Protein AF-A0A2S8W7Q3-F1 (afdb_monomer)

pLDDT: mean 87.77, std 19.67, range [32.25, 98.88]

Structure (mmCIF, N/CA/C/O backbone):
data_AF-A0A2S8W7Q3-F1
#
_entry.id   AF-A0A2S8W7Q3-F1
#
loop_
_atom_site.group_PDB
_atom_site.id
_atom_site.type_symbol
_atom_site.label_atom_id
_atom_site.label_alt_id
_atom_site.label_comp_id
_atom_site.label_asym_id
_atom_site.label_entity_id
_atom_site.label_seq_id
_atom_site.pdbx_PDB_ins_code
_atom_site.Cartn_x
_atom_site.Cartn_y
_atom_site.Cartn_z
_atom_site.occupancy
_atom_site.B_iso_or_equiv
_atom_site.auth_seq_id
_atom_site.auth_comp_id
_atom_site.auth_asym_id
_atom_site.auth_atom_id
_atom_site.pdbx_PDB_model_num
ATOM 1 N N . MET A 1 1 ? 83.083 20.147 14.610 1.00 41.84 1 MET A N 1
ATOM 2 C CA . MET A 1 1 ? 82.111 19.062 14.347 1.00 41.84 1 MET A CA 1
ATOM 3 C C . MET A 1 1 ? 81.213 18.987 15.575 1.00 41.84 1 MET A C 1
ATOM 5 O O . MET A 1 1 ? 81.723 18.635 16.617 1.00 41.84 1 MET A O 1
ATOM 9 N N . GLY A 1 2 ? 79.961 19.418 15.658 1.00 37.81 2 GLY A N 1
ATOM 10 C CA . GLY A 1 2 ? 78.916 19.792 14.713 1.00 37.81 2 GLY A CA 1
ATOM 11 C C . GLY A 1 2 ? 77.605 19.464 15.444 1.00 37.81 2 GLY A C 1
ATOM 12 O O . GLY A 1 2 ? 77.084 18.372 15.274 1.00 37.81 2 GLY A O 1
ATOM 13 N N . ASN A 1 3 ? 77.161 20.344 16.354 1.00 33.72 3 ASN A N 1
ATOM 14 C CA . ASN A 1 3 ? 75.966 20.148 17.188 1.00 33.72 3 ASN A CA 1
ATOM 15 C C . ASN A 1 3 ? 74.697 20.199 16.323 1.00 33.72 3 ASN A C 1
ATOM 17 O O . ASN A 1 3 ? 74.364 21.251 15.777 1.00 33.72 3 ASN A O 1
ATOM 21 N N . ILE A 1 4 ? 73.981 19.077 16.218 1.00 40.44 4 ILE A N 1
ATOM 22 C CA . ILE A 1 4 ? 72.693 18.994 15.520 1.00 40.44 4 ILE A CA 1
ATOM 23 C C . ILE A 1 4 ? 71.581 19.412 16.485 1.00 40.44 4 ILE A C 1
ATOM 25 O O . ILE A 1 4 ? 71.295 18.759 17.485 1.00 40.44 4 ILE A O 1
ATOM 29 N N . MET A 1 5 ? 70.982 20.552 16.162 1.00 39.09 5 MET A N 1
ATOM 30 C CA . MET A 1 5 ? 69.893 21.208 16.872 1.00 39.09 5 MET A CA 1
ATOM 31 C C . MET A 1 5 ? 68.555 20.590 16.425 1.00 39.09 5 MET A C 1
ATOM 33 O O . MET A 1 5 ? 68.194 20.668 15.251 1.00 39.09 5 MET A O 1
ATOM 37 N N . ILE A 1 6 ? 67.815 19.973 17.349 1.00 38.69 6 ILE A N 1
ATOM 38 C CA . ILE A 1 6 ? 66.478 19.408 17.104 1.00 38.69 6 ILE A CA 1
ATOM 39 C C . ILE A 1 6 ? 65.471 20.563 16.979 1.00 38.69 6 ILE A C 1
ATOM 41 O O . ILE A 1 6 ? 65.129 21.211 17.967 1.00 38.69 6 ILE A O 1
ATOM 45 N N . ARG A 1 7 ? 64.982 20.829 15.761 1.00 35.97 7 ARG A N 1
ATOM 46 C CA . ARG A 1 7 ? 63.857 21.746 15.510 1.00 35.97 7 ARG A CA 1
ATOM 47 C C . ARG A 1 7 ? 62.532 21.002 15.700 1.00 35.97 7 ARG A C 1
ATOM 49 O O . ARG A 1 7 ? 62.189 20.129 14.910 1.00 35.97 7 ARG A O 1
ATOM 56 N N . ARG A 1 8 ? 61.776 21.374 16.736 1.00 35.50 8 ARG A N 1
ATOM 57 C CA . ARG A 1 8 ? 60.361 21.010 16.906 1.00 35.50 8 ARG A CA 1
ATOM 58 C C . ARG A 1 8 ? 59.518 21.822 15.918 1.00 35.50 8 ARG A C 1
ATOM 60 O O . ARG A 1 8 ? 59.464 23.043 16.027 1.00 35.50 8 ARG A O 1
ATOM 67 N N . ILE A 1 9 ? 58.880 21.151 14.964 1.00 37.50 9 ILE A N 1
ATOM 68 C CA . ILE A 1 9 ? 57.874 21.744 14.075 1.00 37.50 9 ILE A CA 1
ATOM 69 C C . ILE A 1 9 ? 56.522 21.621 14.782 1.00 37.50 9 ILE A C 1
ATOM 71 O O . ILE A 1 9 ? 56.044 20.515 15.021 1.00 37.50 9 ILE A O 1
ATOM 75 N N . ALA A 1 10 ? 55.933 22.756 15.157 1.00 34.03 10 ALA A N 1
ATOM 76 C CA . ALA A 1 10 ? 54.555 22.830 15.622 1.00 34.03 10 ALA A CA 1
ATOM 77 C C . ALA A 1 10 ? 53.625 22.822 14.399 1.00 34.03 10 ALA A C 1
ATOM 79 O O . ALA A 1 10 ? 53.692 23.723 13.566 1.00 34.03 10 ALA A O 1
ATOM 80 N N . LEU A 1 11 ? 52.781 21.794 14.280 1.00 32.25 11 LEU A N 1
ATOM 81 C CA . LEU A 1 11 ? 51.697 21.744 13.301 1.00 32.25 11 LEU A CA 1
ATOM 82 C C . LEU A 1 11 ? 50.487 22.482 13.894 1.00 32.25 11 LEU A C 1
ATOM 84 O O . LEU A 1 11 ? 49.766 21.949 14.734 1.00 32.25 11 LEU A O 1
ATOM 88 N N . THR A 1 12 ? 50.282 23.729 13.487 1.00 32.44 12 THR A N 1
ATOM 89 C CA . THR A 1 12 ? 49.023 24.454 13.694 1.00 32.44 12 THR A CA 1
ATOM 90 C C . THR A 1 12 ? 48.044 24.068 12.590 1.00 32.44 12 THR A C 1
ATOM 92 O O . THR A 1 12 ? 48.170 24.532 11.458 1.00 32.44 12 THR A O 1
ATOM 95 N N . SER A 1 13 ? 47.071 23.220 12.913 1.00 33.69 13 SER A N 1
ATOM 96 C CA . SER A 1 13 ? 45.936 22.917 12.038 1.00 33.69 13 SER A CA 1
ATOM 97 C C . SER A 1 13 ? 44.910 24.049 12.132 1.00 33.69 13 SER A C 1
ATOM 99 O O . SER A 1 13 ? 44.216 24.184 13.137 1.00 33.69 13 SER A O 1
ATOM 101 N N . VAL A 1 14 ? 44.829 24.881 11.094 1.00 35.09 14 VAL A N 1
ATOM 102 C CA . VAL A 1 14 ? 43.755 25.868 10.920 1.00 35.09 14 VAL A CA 1
ATOM 103 C C . VAL A 1 14 ? 42.529 25.134 10.378 1.00 35.09 14 VAL A C 1
ATOM 105 O O . VAL A 1 14 ? 42.540 24.647 9.250 1.00 35.09 14 VAL A O 1
ATOM 108 N N . LEU A 1 15 ? 41.477 25.031 11.192 1.00 32.91 15 LEU A N 1
ATOM 109 C CA . LEU A 1 15 ? 40.176 24.512 10.778 1.00 32.91 15 LEU A CA 1
ATOM 110 C C . LEU A 1 15 ? 39.439 25.620 10.007 1.00 32.91 15 LEU A C 1
ATOM 112 O O . LEU A 1 15 ? 38.901 26.551 10.603 1.00 32.91 15 LEU A O 1
ATOM 116 N N . ALA A 1 16 ? 39.459 25.551 8.678 1.00 33.53 16 ALA A N 1
ATOM 117 C CA . ALA A 1 16 ? 38.662 26.432 7.833 1.00 33.53 16 ALA A CA 1
ATOM 118 C C . ALA A 1 16 ? 37.183 26.014 7.913 1.00 33.53 16 ALA A C 1
ATOM 120 O O . ALA A 1 16 ? 36.816 24.930 7.456 1.00 33.53 16 ALA A O 1
ATOM 121 N N . LEU A 1 17 ? 36.332 26.871 8.489 1.00 35.44 17 LEU A N 1
ATOM 122 C CA . LEU A 1 17 ? 34.881 26.755 8.351 1.00 35.44 17 LEU A CA 1
ATOM 123 C C . LEU A 1 17 ? 34.512 27.037 6.891 1.00 35.44 17 LEU A C 1
ATOM 125 O O . LEU A 1 17 ? 34.549 28.183 6.444 1.00 35.44 17 LEU A O 1
ATOM 129 N N . SER A 1 18 ? 34.149 25.993 6.150 1.00 34.59 18 SER A N 1
ATOM 130 C CA . SER A 1 18 ? 33.444 26.155 4.883 1.00 34.59 18 SER A CA 1
ATOM 131 C C . SER A 1 18 ? 31.964 26.394 5.182 1.00 34.59 18 SER A C 1
ATOM 133 O O . SER A 1 18 ? 31.284 25.570 5.790 1.00 34.59 18 SER A O 1
ATOM 135 N N . LEU A 1 19 ? 31.476 27.568 4.785 1.00 38.16 19 LEU A N 1
ATOM 136 C CA . LEU A 1 19 ? 30.053 27.877 4.707 1.00 38.16 19 LEU A CA 1
ATOM 137 C C . LEU A 1 19 ? 29.447 26.968 3.634 1.00 38.16 19 LEU A C 1
ATOM 139 O O . LEU A 1 19 ? 29.632 27.198 2.441 1.00 38.16 19 LEU A O 1
ATOM 143 N N . GLY A 1 20 ? 28.777 25.902 4.069 1.00 32.44 20 GLY A N 1
ATOM 144 C CA . GLY A 1 20 ? 28.027 25.020 3.187 1.00 32.44 20 GLY A CA 1
ATOM 145 C C . GLY A 1 20 ? 26.891 25.792 2.524 1.00 32.44 20 GLY A C 1
ATOM 146 O O . GLY A 1 20 ? 25.988 26.294 3.189 1.00 32.44 20 GLY A O 1
ATOM 147 N N . SER A 1 21 ? 26.956 25.894 1.203 1.00 36.84 21 SER A N 1
ATOM 148 C CA . SER A 1 21 ? 25.857 26.315 0.344 1.00 36.84 21 SER A CA 1
ATOM 149 C C . SER A 1 21 ? 24.641 25.421 0.593 1.00 36.84 21 SER A C 1
ATOM 151 O O . SER A 1 21 ? 24.719 24.207 0.400 1.00 36.84 21 SER A O 1
ATOM 153 N N . VAL A 1 22 ? 23.523 26.015 1.008 1.00 37.81 22 VAL A N 1
ATOM 154 C CA . VAL A 1 22 ? 22.226 25.337 1.097 1.00 37.81 22 VAL A CA 1
ATOM 155 C C . VAL A 1 22 ? 21.807 24.962 -0.324 1.00 37.81 22 VAL A C 1
ATOM 157 O O . VAL A 1 22 ? 21.400 25.819 -1.106 1.00 37.81 22 VAL A O 1
ATOM 160 N N . ALA A 1 23 ? 21.971 23.693 -0.691 1.00 38.88 23 ALA A N 1
ATOM 161 C CA . ALA A 1 23 ? 21.405 23.171 -1.925 1.00 38.88 23 ALA A CA 1
ATOM 162 C C . ALA A 1 23 ? 19.878 23.188 -1.777 1.00 38.88 23 ALA A C 1
ATOM 164 O O . ALA A 1 23 ? 19.330 22.537 -0.890 1.00 38.88 23 ALA A O 1
ATOM 165 N N . ALA A 1 24 ? 19.197 23.973 -2.610 1.00 36.81 24 ALA A N 1
ATOM 166 C CA . ALA A 1 24 ? 17.746 23.942 -2.697 1.00 36.81 24 ALA A CA 1
ATOM 167 C C . ALA A 1 24 ? 17.310 22.535 -3.133 1.00 36.81 24 ALA A C 1
ATOM 169 O O . ALA A 1 24 ? 17.720 22.059 -4.194 1.00 36.81 24 ALA A O 1
ATOM 170 N N . SER A 1 25 ? 16.504 21.865 -2.310 1.00 36.62 25 SER A N 1
ATOM 171 C CA . SER A 1 25 ? 15.898 20.584 -2.670 1.00 36.62 25 SER A CA 1
ATOM 172 C C . SER A 1 25 ? 15.022 20.774 -3.915 1.00 36.62 25 SER A C 1
ATOM 174 O O . SER A 1 25 ? 14.181 21.678 -3.919 1.00 36.62 25 SER A O 1
ATOM 176 N N . PRO A 1 26 ? 15.186 19.966 -4.976 1.00 35.81 26 PRO A N 1
ATOM 177 C CA . PRO A 1 26 ? 14.325 20.070 -6.142 1.00 35.81 26 PRO A CA 1
ATOM 178 C C . PRO A 1 26 ? 12.898 19.674 -5.748 1.00 35.81 26 PRO A C 1
ATOM 180 O O . PRO A 1 26 ? 12.659 18.591 -5.214 1.00 35.81 26 PRO A O 1
ATOM 183 N N . VAL A 1 27 ? 11.943 20.567 -6.008 1.00 39.91 27 VAL A N 1
ATOM 184 C CA . VAL A 1 27 ? 10.513 20.258 -5.942 1.00 39.91 27 VAL A CA 1
ATOM 185 C C . VAL A 1 27 ? 10.215 19.294 -7.088 1.00 39.91 27 VAL A C 1
ATOM 187 O O . VAL A 1 27 ? 10.227 19.684 -8.254 1.00 39.91 27 VAL A O 1
ATOM 190 N N . LEU A 1 28 ? 9.993 18.022 -6.759 1.00 47.75 28 LEU A N 1
ATOM 191 C CA . LEU A 1 28 ? 9.573 17.009 -7.723 1.00 47.75 28 LEU A CA 1
ATOM 192 C C . LEU A 1 28 ? 8.110 17.268 -8.091 1.00 47.75 28 LEU A C 1
ATOM 194 O O . LEU A 1 28 ? 7.191 16.979 -7.326 1.00 47.75 28 LEU A O 1
ATOM 198 N N . ALA A 1 29 ? 7.896 17.859 -9.262 1.00 35.00 29 ALA A N 1
ATOM 199 C CA . ALA A 1 29 ? 6.573 18.001 -9.845 1.00 35.00 29 ALA A CA 1
ATOM 200 C C . ALA A 1 29 ? 6.141 16.648 -10.430 1.00 35.00 29 ALA A C 1
ATOM 202 O O . ALA A 1 29 ? 6.537 16.286 -11.535 1.00 35.00 29 ALA A O 1
ATOM 203 N N . GLN A 1 30 ? 5.325 15.893 -9.692 1.00 53.50 30 GLN A N 1
ATOM 204 C CA . GLN A 1 30 ? 4.619 14.746 -10.261 1.00 53.50 30 GLN A CA 1
ATOM 205 C C . GLN A 1 30 ? 3.560 15.272 -11.243 1.00 53.50 30 GLN A C 1
ATOM 207 O O . GLN A 1 30 ? 2.756 16.137 -10.876 1.00 53.50 30 GLN A O 1
ATOM 212 N N . ALA A 1 31 ? 3.567 14.772 -12.481 1.00 40.44 31 ALA A N 1
ATOM 213 C CA . ALA A 1 31 ? 2.650 15.199 -13.534 1.00 40.44 31 ALA A CA 1
ATOM 214 C C . ALA A 1 31 ? 1.181 15.135 -13.072 1.00 40.44 31 ALA A C 1
ATOM 216 O O . ALA A 1 31 ? 0.734 14.154 -12.475 1.00 40.44 31 ALA A O 1
ATOM 217 N N . ALA A 1 32 ? 0.434 16.210 -13.330 1.00 38.91 32 ALA A N 1
ATOM 218 C CA . ALA A 1 32 ? -0.981 16.299 -13.004 1.00 38.91 32 ALA A CA 1
ATOM 219 C C . ALA A 1 32 ? -1.785 15.382 -13.937 1.00 38.91 32 ALA A C 1
ATOM 221 O O . ALA A 1 32 ? -1.891 15.643 -15.133 1.00 38.91 32 ALA A O 1
ATOM 222 N N . VAL A 1 33 ? -2.361 14.317 -13.383 1.00 47.59 33 VAL A N 1
ATOM 223 C CA . VAL A 1 33 ? -3.362 13.499 -14.075 1.00 47.59 33 VAL A CA 1
ATOM 224 C C . VAL A 1 33 ? -4.710 14.213 -13.966 1.00 47.59 33 VAL A C 1
ATOM 226 O O . VAL A 1 33 ? -5.095 14.669 -12.888 1.00 47.59 33 VAL A O 1
ATOM 229 N N . THR A 1 34 ? -5.428 14.337 -15.081 1.00 37.91 34 THR A N 1
ATOM 230 C CA . THR A 1 34 ? -6.786 14.887 -15.137 1.00 37.91 34 THR A CA 1
ATOM 231 C C . THR A 1 34 ? -7.737 14.020 -14.310 1.00 37.91 34 THR A C 1
ATOM 233 O O . THR A 1 34 ? -8.118 12.924 -14.714 1.00 37.91 34 THR A O 1
ATOM 236 N N . ALA A 1 35 ? -8.107 14.516 -13.128 1.00 46.59 35 ALA A N 1
ATOM 237 C CA . ALA A 1 35 ? -8.979 13.819 -12.195 1.00 46.59 35 ALA A CA 1
ATOM 238 C C . ALA A 1 35 ? -10.413 13.738 -12.740 1.00 46.59 35 ALA A C 1
ATOM 240 O O . ALA A 1 35 ? -11.089 14.753 -12.919 1.00 46.59 35 ALA A O 1
ATOM 241 N N . THR A 1 36 ? -10.908 12.522 -12.957 1.00 50.94 36 THR A N 1
ATOM 242 C CA . THR A 1 36 ? -12.351 12.268 -12.886 1.00 50.94 36 THR A CA 1
ATOM 243 C C . THR A 1 36 ? -12.727 12.402 -11.411 1.00 50.94 36 THR A C 1
ATOM 245 O O . THR A 1 36 ? -12.051 11.822 -10.563 1.00 50.94 36 THR A O 1
ATOM 248 N N . ALA A 1 37 ? -13.728 13.226 -11.084 1.00 50.44 37 ALA A N 1
ATOM 249 C CA . ALA A 1 37 ? -14.017 13.594 -9.697 1.00 50.44 37 ALA A CA 1
ATOM 250 C C . ALA A 1 37 ? -14.194 12.345 -8.816 1.00 50.44 37 ALA A C 1
ATOM 252 O O . ALA A 1 37 ? -15.088 11.529 -9.046 1.00 50.44 37 ALA A O 1
ATOM 253 N N . ALA A 1 38 ? -13.307 12.193 -7.831 1.00 58.81 38 ALA A N 1
ATOM 254 C CA . ALA A 1 38 ? -13.382 11.132 -6.841 1.00 58.81 38 ALA A CA 1
ATOM 255 C C . ALA A 1 38 ? -14.693 11.245 -6.053 1.00 58.81 38 ALA A C 1
ATOM 257 O O . ALA A 1 38 ? -15.163 12.357 -5.795 1.00 58.81 38 ALA A O 1
ATOM 258 N N . THR A 1 39 ? -15.252 10.117 -5.605 1.00 67.00 39 THR A N 1
ATOM 259 C CA . THR A 1 39 ? -16.234 10.158 -4.516 1.00 67.00 39 THR A CA 1
ATOM 260 C C . THR A 1 39 ? -15.577 10.885 -3.339 1.00 67.00 39 THR A C 1
ATOM 262 O O . THR A 1 39 ? -14.486 10.475 -2.924 1.00 67.00 39 THR A O 1
ATOM 265 N N . PRO A 1 40 ? -16.168 11.981 -2.835 1.00 83.69 40 PRO A N 1
ATOM 266 C CA . PRO A 1 40 ? -15.550 12.743 -1.763 1.00 83.69 40 PRO A CA 1
ATOM 267 C C . PRO A 1 40 ? -15.420 11.869 -0.513 1.00 83.69 40 PRO A C 1
ATOM 269 O O . PRO A 1 40 ? -16.353 11.148 -0.155 1.00 83.69 40 PRO A O 1
ATOM 272 N N . ALA A 1 41 ? -14.253 11.926 0.127 1.00 94.50 41 ALA A N 1
ATOM 273 C CA . ALA A 1 41 ? -14.033 11.269 1.407 1.00 94.50 41 ALA A CA 1
ATOM 274 C C . ALA A 1 41 ? -14.877 11.943 2.494 1.00 94.50 41 ALA A C 1
ATOM 276 O O . ALA A 1 41 ? -15.079 13.161 2.473 1.00 94.50 41 ALA A O 1
ATOM 277 N N . THR A 1 42 ? -15.314 11.172 3.486 1.00 97.38 42 THR A N 1
ATOM 278 C CA . THR A 1 42 ? -15.637 11.752 4.791 1.00 97.38 42 THR A CA 1
ATOM 279 C C . THR A 1 42 ? -14.353 11.890 5.602 1.00 97.38 42 THR A C 1
ATOM 281 O O . THR A 1 42 ? -13.381 11.175 5.364 1.00 97.38 42 THR A O 1
ATOM 284 N N . HIS A 1 43 ? -14.330 12.833 6.540 1.00 97.81 43 HIS A N 1
ATOM 285 C CA . HIS A 1 43 ? -13.149 13.112 7.352 1.00 97.81 43 HIS A CA 1
ATOM 286 C C . HIS A 1 43 ? -13.427 12.836 8.826 1.00 97.81 43 HIS A C 1
ATOM 288 O O . HIS A 1 43 ? -14.466 13.232 9.361 1.00 97.81 43 HIS A O 1
ATOM 294 N N . VAL A 1 44 ? -12.480 12.168 9.480 1.00 98.19 44 VAL A N 1
ATOM 295 C CA . VAL A 1 44 ? -12.486 11.896 10.917 1.00 98.19 44 VAL A CA 1
ATOM 296 C C . VAL A 1 44 ? -11.222 12.497 11.517 1.00 98.19 44 VAL A C 1
ATOM 298 O O . VAL A 1 44 ? -10.113 12.157 11.120 1.00 98.19 44 VAL A O 1
ATOM 301 N N . ALA A 1 45 ? -11.378 13.377 12.503 1.00 97.81 45 ALA A N 1
ATOM 302 C CA . ALA A 1 45 ? -10.244 13.904 13.249 1.00 97.81 45 ALA A CA 1
ATOM 303 C C . ALA A 1 45 ? -9.853 12.921 14.360 1.00 97.81 45 ALA A C 1
ATOM 305 O O . ALA A 1 45 ? -10.607 12.716 15.314 1.00 97.81 45 ALA A O 1
ATOM 306 N N . LEU A 1 46 ? -8.666 12.332 14.248 1.00 98.31 46 LEU A N 1
ATOM 307 C CA . LEU A 1 46 ? -8.046 11.530 15.299 1.00 98.31 46 LEU A CA 1
ATOM 308 C C . LEU A 1 46 ? -7.005 12.361 16.052 1.00 98.31 46 LEU A C 1
ATOM 310 O O . LEU A 1 46 ? -6.568 13.411 15.585 1.00 98.31 46 LEU A O 1
ATOM 314 N N . GLN A 1 47 ? -6.609 11.895 17.232 1.00 97.75 47 GLN A N 1
ATOM 315 C CA . GLN A 1 47 ? -5.586 12.545 18.048 1.00 97.75 47 GLN A CA 1
ATOM 316 C C . GLN A 1 47 ? -4.400 11.607 18.233 1.00 97.75 47 GLN A C 1
ATOM 318 O O . GLN A 1 47 ? -4.553 10.479 18.703 1.00 97.75 47 GLN A O 1
ATOM 323 N N . ALA A 1 48 ? -3.217 12.086 17.867 1.00 96.62 48 ALA A N 1
ATOM 324 C CA . ALA A 1 48 ? -1.961 11.435 18.184 1.00 96.62 48 ALA A CA 1
ATOM 325 C C . ALA A 1 48 ? -1.610 11.624 19.676 1.00 96.62 48 ALA A C 1
ATOM 327 O O . ALA A 1 48 ? -2.067 12.585 20.303 1.00 96.62 48 ALA A O 1
ATOM 328 N N . PRO A 1 49 ? -0.772 10.750 20.266 1.00 95.88 49 PRO A N 1
ATOM 329 C CA . PRO A 1 49 ? -0.372 10.856 21.674 1.00 95.88 49 PRO A CA 1
ATOM 330 C C . PRO A 1 49 ? 0.337 12.167 22.050 1.00 95.88 49 PRO A C 1
ATOM 332 O O . PRO A 1 49 ? 0.334 12.555 23.213 1.00 95.88 49 PRO A O 1
ATOM 335 N N . ASP A 1 50 ? 0.942 12.847 21.077 1.00 91.44 50 ASP A N 1
ATOM 336 C CA . ASP A 1 50 ? 1.589 14.156 21.226 1.00 91.44 50 ASP A CA 1
ATOM 337 C C . ASP A 1 50 ? 0.602 15.341 21.100 1.00 91.44 50 ASP A C 1
ATOM 339 O O . ASP A 1 50 ? 1.020 16.498 21.116 1.00 91.44 50 ASP A O 1
ATOM 343 N N . GLY A 1 51 ? -0.705 15.073 20.975 1.00 93.12 51 GLY A N 1
ATOM 344 C CA . GLY A 1 51 ? -1.760 16.080 20.832 1.00 93.12 51 GLY A CA 1
ATOM 345 C C . GLY A 1 51 ? -1.941 16.613 19.407 1.00 93.12 51 GLY A C 1
ATOM 346 O O . GLY A 1 51 ? -2.724 17.540 19.190 1.00 93.12 51 GLY A O 1
ATOM 347 N N . ARG A 1 52 ? -1.223 16.065 18.419 1.00 94.19 52 ARG A N 1
ATOM 348 C CA . ARG A 1 52 ? -1.435 16.395 17.007 1.00 94.19 52 ARG A CA 1
ATOM 349 C C . ARG A 1 52 ? -2.748 15.800 16.501 1.00 94.19 52 ARG A C 1
ATOM 351 O O . ARG A 1 52 ? -2.960 14.594 16.577 1.00 94.19 52 ARG A O 1
ATOM 358 N N . ALA A 1 53 ? -3.560 16.636 15.858 1.00 96.19 53 ALA A N 1
ATOM 359 C CA . ALA A 1 53 ? -4.679 16.160 15.055 1.00 96.19 53 ALA A CA 1
ATOM 360 C C . ALA A 1 53 ? -4.173 15.395 13.819 1.00 96.19 53 ALA A C 1
ATOM 362 O O . ALA A 1 53 ? -3.301 15.888 13.100 1.00 96.19 53 ALA A O 1
ATOM 363 N N . ILE A 1 54 ? -4.741 14.218 13.578 1.00 98.38 54 ILE A N 1
ATOM 364 C CA . ILE A 1 54 ? -4.572 13.426 12.359 1.00 98.38 54 ILE A CA 1
ATOM 365 C C . ILE A 1 54 ? -5.894 13.512 11.601 1.00 98.38 54 ILE A C 1
ATOM 367 O O . ILE A 1 54 ? -6.922 13.049 12.098 1.00 98.38 54 ILE A O 1
ATOM 371 N N . ASP A 1 55 ? -5.870 14.115 10.417 1.00 98.31 55 ASP A N 1
ATOM 372 C CA . ASP A 1 55 ? -7.024 14.122 9.522 1.00 98.31 55 ASP A CA 1
ATOM 373 C C . ASP A 1 55 ? -7.081 12.796 8.756 1.00 98.31 55 ASP A C 1
ATOM 375 O O . ASP A 1 55 ? -6.190 12.489 7.961 1.00 98.31 55 ASP A O 1
ATOM 379 N N . LEU A 1 56 ? -8.097 11.981 9.040 1.00 98.75 56 LEU A N 1
ATOM 380 C CA . LEU A 1 56 ? -8.306 10.681 8.419 1.00 98.75 56 LEU A CA 1
ATOM 381 C C . LEU A 1 56 ? -9.392 10.788 7.349 1.00 98.75 56 LEU A C 1
ATOM 383 O O . LEU A 1 56 ? -10.562 10.989 7.670 1.00 98.75 56 LEU A O 1
ATOM 387 N N . SER A 1 57 ? -9.013 10.583 6.089 1.00 98.75 57 SER A N 1
ATOM 388 C CA . SER A 1 57 ? -9.968 10.403 4.995 1.00 98.75 57 SER A CA 1
ATOM 389 C C . SER A 1 57 ? -10.566 8.997 5.042 1.00 98.75 57 SER A C 1
ATOM 391 O O . SER A 1 57 ? -9.833 8.023 5.217 1.00 98.75 57 SER A O 1
ATOM 393 N N . VAL A 1 58 ? -11.879 8.886 4.854 1.00 98.62 58 VAL A N 1
ATOM 394 C CA . VAL A 1 58 ? -12.631 7.628 4.825 1.00 98.62 58 VAL A CA 1
ATOM 395 C C . VAL A 1 58 ? -13.459 7.558 3.544 1.00 98.62 58 VAL A C 1
ATOM 397 O O . VAL A 1 58 ? -14.343 8.383 3.303 1.00 98.62 58 VAL A O 1
ATOM 400 N N . TRP A 1 59 ? -13.207 6.528 2.740 1.00 98.31 59 TRP A N 1
ATOM 401 C CA . TRP A 1 59 ? -14.054 6.133 1.619 1.00 98.31 59 TRP A CA 1
ATOM 402 C C . TRP A 1 59 ? -14.727 4.808 1.959 1.00 98.31 59 TRP A C 1
ATOM 404 O O . TRP A 1 59 ? -14.109 3.745 1.889 1.00 98.31 59 TRP A O 1
ATOM 414 N N . ALA A 1 60 ? -15.992 4.884 2.364 1.00 97.25 60 ALA A N 1
ATOM 415 C CA . ALA A 1 60 ? -16.768 3.713 2.748 1.00 97.25 60 ALA A CA 1
ATOM 416 C C . ALA A 1 60 ? -17.187 2.892 1.521 1.00 97.25 60 ALA A C 1
ATOM 418 O O . ALA A 1 60 ? -17.707 3.438 0.545 1.00 97.25 60 ALA A O 1
ATOM 419 N N . ALA A 1 61 ? -17.009 1.575 1.596 1.00 96.94 61 ALA A N 1
ATOM 420 C CA . ALA A 1 61 ? -17.663 0.650 0.681 1.00 96.94 61 ALA A CA 1
ATOM 421 C C . ALA A 1 61 ? -19.121 0.424 1.115 1.00 96.94 61 ALA A C 1
ATOM 423 O O . ALA A 1 61 ? -19.412 0.374 2.309 1.00 96.94 61 ALA A O 1
ATOM 424 N N . ALA A 1 62 ? -20.039 0.264 0.155 1.00 93.06 62 ALA A N 1
ATOM 425 C CA . ALA A 1 62 ? -21.450 0.005 0.463 1.00 93.06 62 ALA A CA 1
ATOM 426 C C . ALA A 1 62 ? -21.639 -1.340 1.193 1.00 93.06 62 ALA A C 1
ATOM 428 O O . ALA A 1 62 ? -22.300 -1.395 2.226 1.00 93.06 62 ALA A O 1
ATOM 429 N N . ASP A 1 63 ? -20.985 -2.389 0.687 1.00 92.50 63 ASP A N 1
ATOM 430 C CA . ASP A 1 63 ? -20.959 -3.730 1.273 1.00 92.50 63 ASP A CA 1
ATOM 431 C C . ASP A 1 63 ? -19.553 -4.029 1.806 1.00 92.50 63 ASP A C 1
ATOM 433 O O . ASP A 1 63 ? -18.753 -4.720 1.173 1.00 92.50 63 ASP A O 1
ATOM 4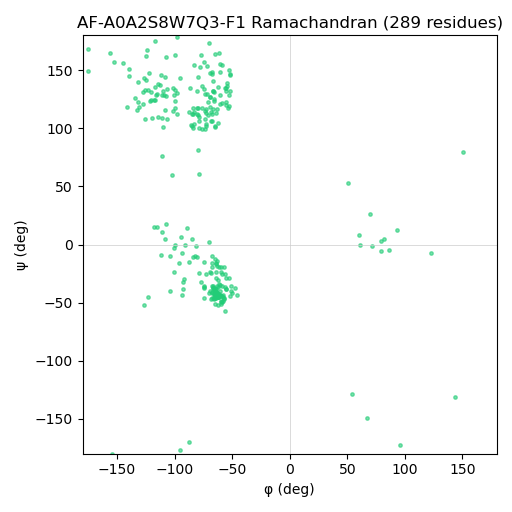37 N N . GLU A 1 64 ? -19.213 -3.452 2.958 1.00 96.50 64 GLU A N 1
ATOM 438 C CA . GLU A 1 64 ? -17.874 -3.571 3.536 1.00 96.50 64 GLU A CA 1
ATOM 439 C C . GLU A 1 64 ? -17.530 -5.023 3.921 1.00 96.50 64 GLU A C 1
ATOM 441 O O . GLU A 1 64 ? -18.085 -5.612 4.854 1.00 96.50 64 GLU A O 1
ATOM 446 N N . GLN A 1 65 ? -16.555 -5.590 3.218 1.00 97.06 65 GLN A N 1
ATOM 447 C CA . GLN A 1 65 ? -15.958 -6.903 3.451 1.00 97.06 65 GLN A CA 1
ATOM 448 C C . GLN A 1 65 ? -14.716 -6.800 4.343 1.00 97.06 65 GLN A C 1
ATOM 450 O O . GLN A 1 65 ? -14.504 -7.656 5.200 1.00 97.06 65 GLN A O 1
ATOM 455 N N . ALA A 1 66 ? -13.912 -5.752 4.154 1.00 98.19 66 ALA A N 1
ATOM 456 C CA . ALA A 1 66 ? -12.659 -5.514 4.863 1.00 98.19 66 ALA A CA 1
ATOM 457 C C . ALA A 1 66 ? -12.299 -4.020 4.866 1.00 98.19 66 ALA A C 1
ATOM 459 O O . ALA A 1 66 ? -12.835 -3.246 4.067 1.00 98.19 66 ALA A O 1
ATOM 460 N N . VAL A 1 67 ? -11.358 -3.638 5.732 1.00 98.75 67 VAL A N 1
ATOM 461 C CA . VAL A 1 67 ? -10.815 -2.274 5.794 1.00 98.75 67 VAL A CA 1
ATOM 462 C C . VAL A 1 67 ? -9.367 -2.243 5.310 1.00 98.75 67 VAL A C 1
ATOM 464 O O . VAL A 1 67 ? -8.533 -3.041 5.739 1.00 98.75 67 VAL A O 1
ATOM 467 N N . ILE A 1 68 ? -9.064 -1.299 4.424 1.00 98.88 68 ILE A N 1
ATOM 468 C CA . ILE A 1 68 ? -7.716 -0.980 3.967 1.00 98.88 68 ILE A CA 1
ATOM 469 C C . ILE A 1 68 ? -7.241 0.255 4.728 1.00 98.88 68 ILE A C 1
ATOM 471 O O . ILE A 1 68 ? -7.802 1.339 4.578 1.00 98.88 68 ILE A O 1
ATOM 475 N N . VAL A 1 69 ? -6.177 0.096 5.511 1.00 98.81 69 VAL A N 1
ATOM 476 C CA . VAL A 1 69 ? -5.402 1.213 6.052 1.00 98.81 69 VAL A CA 1
ATOM 477 C C . VAL A 1 69 ? -4.371 1.598 5.000 1.00 98.81 69 VAL A C 1
ATOM 479 O O . VAL A 1 69 ? -3.383 0.887 4.803 1.00 98.81 69 VAL A O 1
ATOM 482 N N . PHE A 1 70 ? -4.641 2.691 4.289 1.00 98.88 70 PHE A N 1
ATOM 483 C CA . PHE A 1 70 ? -3.838 3.150 3.166 1.00 98.88 70 PHE A CA 1
ATOM 484 C C . PHE A 1 70 ? -2.883 4.277 3.569 1.00 98.88 70 PHE A C 1
ATOM 486 O O . PHE A 1 70 ? -3.307 5.249 4.186 1.00 98.88 70 PHE A O 1
ATOM 493 N N . SER A 1 71 ? -1.614 4.192 3.169 1.00 98.81 71 SER A N 1
ATOM 494 C CA . SER A 1 71 ? -0.633 5.271 3.339 1.00 98.81 71 SER A CA 1
ATOM 495 C C . SER A 1 71 ? -0.153 5.817 1.989 1.00 98.81 71 SER A C 1
ATOM 497 O O . SER A 1 71 ? 0.241 5.067 1.089 1.00 98.81 71 SER A O 1
ATOM 499 N N . HIS A 1 72 ? -0.192 7.145 1.843 1.00 98.69 72 HIS A N 1
ATOM 500 C CA . HIS A 1 72 ? 0.205 7.846 0.621 1.00 98.69 72 HIS A CA 1
ATOM 501 C C . HIS A 1 72 ? 1.731 7.940 0.462 1.00 98.69 72 HIS A C 1
ATOM 503 O O . HIS A 1 72 ? 2.486 7.795 1.416 1.00 98.69 72 HIS A O 1
ATOM 509 N N . GLY A 1 73 ? 2.221 8.229 -0.746 1.00 97.31 73 GLY A N 1
ATOM 510 C CA . GLY A 1 73 ? 3.653 8.456 -0.984 1.00 97.31 73 GLY A CA 1
ATOM 511 C C . GLY A 1 73 ? 4.193 9.703 -0.277 1.00 97.31 73 GLY A C 1
ATOM 512 O O . GLY A 1 73 ? 3.425 10.567 0.147 1.00 97.31 73 GLY A O 1
ATOM 513 N N . TRP A 1 74 ? 5.518 9.807 -0.163 1.00 95.75 74 TRP A N 1
ATOM 514 C CA . TRP A 1 74 ? 6.170 10.992 0.402 1.00 95.75 74 TRP A CA 1
ATOM 515 C C . TRP A 1 74 ? 5.733 12.269 -0.335 1.00 95.75 74 TRP A C 1
ATOM 517 O O . TRP A 1 74 ? 5.610 12.245 -1.560 1.00 95.75 74 TRP A O 1
ATOM 527 N N . ASN A 1 75 ? 5.479 13.366 0.384 1.00 96.19 75 ASN A N 1
ATOM 528 C CA . ASN A 1 75 ? 4.991 14.654 -0.136 1.00 96.19 75 ASN A CA 1
ATOM 529 C C . ASN A 1 75 ? 3.610 14.625 -0.834 1.00 96.19 75 ASN A C 1
ATOM 531 O O . ASN A 1 75 ? 3.132 15.670 -1.283 1.00 96.19 75 ASN A O 1
ATOM 535 N N . SER A 1 76 ? 2.965 13.461 -0.931 1.00 97.19 76 SER A N 1
ATOM 536 C CA . SER A 1 76 ? 1.682 13.260 -1.616 1.00 97.19 76 SER A CA 1
ATOM 537 C C . SER A 1 76 ? 0.494 13.525 -0.686 1.00 97.19 76 SER A C 1
ATOM 539 O O . SER A 1 76 ? 0.655 14.039 0.414 1.00 97.19 76 SER A O 1
ATOM 541 N N . ASP A 1 77 ? -0.710 13.177 -1.121 1.00 97.44 77 ASP A N 1
ATOM 542 C CA . ASP A 1 77 ? -1.933 13.248 -0.330 1.00 97.44 77 ASP A CA 1
ATOM 543 C C . ASP A 1 77 ? -2.874 12.079 -0.686 1.00 97.44 77 ASP A C 1
ATOM 545 O O . ASP A 1 77 ? -2.769 11.524 -1.789 1.00 97.44 77 ASP A O 1
ATOM 549 N N . PRO A 1 78 ? -3.790 11.673 0.215 1.00 97.38 78 PRO A N 1
ATOM 550 C CA . PRO A 1 78 ? -4.696 10.554 -0.034 1.00 97.38 78 PRO A CA 1
ATOM 551 C C . PRO A 1 78 ? -5.561 10.684 -1.298 1.00 97.38 78 PRO A C 1
ATOM 553 O O . PRO A 1 78 ? -5.784 9.694 -1.998 1.00 97.38 78 PRO A O 1
ATOM 556 N N . ALA A 1 79 ? -6.026 11.892 -1.636 1.00 94.75 79 ALA A N 1
ATOM 557 C CA . ALA A 1 79 ? -6.965 12.100 -2.739 1.00 94.75 79 ALA A CA 1
ATOM 558 C C . ALA A 1 79 ? -6.340 11.821 -4.118 1.00 94.75 79 ALA A C 1
ATOM 560 O O . ALA A 1 79 ? -7.045 11.428 -5.054 1.00 94.75 79 ALA A O 1
ATOM 561 N N . ARG A 1 80 ? -5.010 11.925 -4.257 1.00 95.94 80 ARG A N 1
ATOM 562 C CA . ARG A 1 80 ? -4.303 11.553 -5.500 1.00 95.94 80 ARG A CA 1
ATOM 563 C C . ARG A 1 80 ? -4.507 10.095 -5.901 1.00 95.94 80 ARG A C 1
ATOM 565 O O . ARG A 1 80 ? -4.472 9.790 -7.090 1.00 95.94 80 ARG A O 1
ATOM 572 N N . TYR A 1 81 ? -4.793 9.215 -4.945 1.00 97.88 81 TYR A N 1
ATOM 573 C CA . TYR A 1 81 ? -4.977 7.778 -5.163 1.00 97.88 81 TYR A CA 1
ATOM 574 C C . TYR A 1 81 ? -6.425 7.390 -5.499 1.00 97.88 81 TYR A C 1
ATOM 576 O O . TYR A 1 81 ? -6.770 6.210 -5.484 1.00 97.88 81 TYR A O 1
ATOM 584 N N . HIS A 1 82 ? -7.278 8.362 -5.846 1.00 96.06 82 HIS A N 1
ATOM 585 C CA . HIS A 1 82 ? -8.702 8.152 -6.124 1.00 96.06 82 HIS A CA 1
ATOM 586 C C . HIS A 1 82 ? -9.013 6.982 -7.068 1.00 96.06 82 HIS A C 1
ATOM 588 O O . HIS A 1 82 ? -9.998 6.285 -6.849 1.00 96.06 82 HIS A O 1
ATOM 594 N N . ARG A 1 83 ? -8.193 6.739 -8.101 1.00 96.69 83 ARG A N 1
ATOM 595 C CA . ARG A 1 83 ? -8.438 5.681 -9.093 1.00 96.69 83 ARG A CA 1
ATOM 596 C C . ARG A 1 83 ? -8.437 4.286 -8.457 1.00 96.69 83 ARG A C 1
ATOM 598 O O . ARG A 1 83 ? -9.399 3.540 -8.629 1.00 96.69 83 ARG A O 1
ATOM 605 N N . ILE A 1 84 ? -7.394 3.949 -7.695 1.00 98.38 84 ILE A N 1
ATOM 606 C CA . ILE A 1 84 ? -7.288 2.648 -7.017 1.00 98.38 84 ILE A CA 1
ATOM 607 C C . ILE A 1 84 ? -8.213 2.569 -5.797 1.00 98.38 84 ILE A C 1
ATOM 609 O O . ILE A 1 84 ? -8.858 1.545 -5.587 1.00 98.38 84 ILE A O 1
ATOM 613 N N . ILE A 1 85 ? -8.367 3.673 -5.056 1.00 98.50 85 ILE A N 1
ATOM 614 C CA . ILE A 1 85 ? -9.287 3.752 -3.914 1.00 98.50 85 ILE A CA 1
ATOM 615 C C . ILE A 1 85 ? -10.713 3.457 -4.370 1.00 98.50 85 ILE A C 1
ATOM 617 O O . ILE A 1 85 ? -11.362 2.582 -3.805 1.00 98.50 85 ILE A O 1
ATOM 621 N N . LYS A 1 86 ? -11.175 4.117 -5.439 1.00 97.38 86 LYS A N 1
ATOM 622 C CA . LYS A 1 86 ? -12.506 3.876 -5.998 1.00 97.38 86 LYS A CA 1
ATOM 623 C C . LYS A 1 86 ? -12.671 2.416 -6.421 1.00 97.38 86 LYS A C 1
ATOM 625 O O . LYS A 1 86 ? -13.698 1.805 -6.136 1.00 97.38 86 LYS A O 1
ATOM 630 N N . TYR A 1 87 ? -11.661 1.848 -7.081 1.00 98.25 87 TYR A N 1
ATOM 631 C CA . TYR A 1 87 ? -11.699 0.458 -7.529 1.00 98.25 87 TYR A CA 1
ATOM 632 C C . TYR A 1 87 ? -11.909 -0.522 -6.365 1.00 98.25 87 TYR A C 1
ATOM 634 O O . TYR A 1 87 ? -12.720 -1.447 -6.478 1.00 98.25 87 TYR A O 1
ATOM 642 N N . TRP A 1 88 ? -11.209 -0.301 -5.249 1.00 98.69 88 TRP A N 1
ATOM 643 C CA . TRP A 1 88 ? -11.343 -1.077 -4.016 1.00 98.69 88 TRP A CA 1
ATOM 644 C C . TRP A 1 88 ? -12.699 -0.871 -3.336 1.00 98.69 88 TRP A C 1
ATOM 646 O O . TRP A 1 88 ? -13.362 -1.855 -2.994 1.00 98.69 88 TRP A O 1
ATOM 656 N N . THR A 1 89 ? -13.164 0.374 -3.201 1.00 98.38 89 THR A N 1
ATOM 657 C CA . THR A 1 89 ? -14.448 0.672 -2.544 1.00 98.38 89 THR A CA 1
ATOM 658 C C . THR A 1 89 ? -15.638 0.119 -3.317 1.00 98.38 89 THR A C 1
ATOM 660 O O . THR A 1 89 ? -16.557 -0.426 -2.710 1.00 98.38 89 THR A O 1
ATOM 663 N N . ASP A 1 90 ? -15.587 0.154 -4.653 1.00 97.75 90 ASP A N 1
ATOM 664 C CA . ASP A 1 90 ? -16.595 -0.466 -5.525 1.00 97.75 90 ASP A CA 1
ATOM 665 C C . ASP A 1 90 ? -16.650 -2.002 -5.361 1.00 97.75 90 ASP A C 1
ATOM 667 O O . ASP A 1 90 ? -17.587 -2.646 -5.828 1.00 97.75 90 ASP A O 1
ATOM 671 N N . ARG A 1 91 ? -15.640 -2.612 -4.721 1.00 98.19 91 ARG A N 1
ATOM 672 C CA . ARG A 1 91 ? -15.488 -4.067 -4.547 1.00 98.19 91 ARG A CA 1
ATOM 673 C C . ARG A 1 91 ? -15.565 -4.524 -3.092 1.00 98.19 91 ARG A C 1
ATOM 675 O O . ARG A 1 91 ? -15.215 -5.671 -2.811 1.00 98.19 91 ARG A O 1
ATOM 682 N N . GLY A 1 92 ? -16.057 -3.664 -2.202 1.00 97.88 92 GLY A N 1
ATOM 683 C CA . GLY A 1 92 ? -16.328 -4.017 -0.809 1.00 97.88 92 GLY A CA 1
ATOM 684 C C . GLY A 1 92 ? -15.187 -3.714 0.161 1.00 97.88 92 GLY A C 1
ATOM 685 O O . GLY A 1 92 ? -15.220 -4.181 1.294 1.00 97.88 92 GLY A O 1
ATOM 686 N N . PHE A 1 93 ? -14.174 -2.948 -0.240 1.00 98.62 93 PHE A N 1
ATOM 687 C CA . PHE A 1 93 ? -13.073 -2.574 0.647 1.00 98.62 93 PHE A CA 1
ATOM 688 C C . PHE A 1 93 ? -13.191 -1.108 1.050 1.00 98.62 93 PHE A C 1
ATOM 690 O O . PHE A 1 93 ? -12.946 -0.220 0.236 1.00 98.62 93 PHE A O 1
ATOM 697 N N . THR A 1 94 ? -13.555 -0.846 2.305 1.00 98.69 94 THR A N 1
ATOM 698 C CA . THR A 1 94 ? -13.494 0.515 2.852 1.00 98.69 94 THR A CA 1
ATOM 699 C C . THR A 1 94 ? -12.035 0.938 2.947 1.00 98.69 94 THR A C 1
ATOM 701 O O . THR A 1 94 ? -11.211 0.188 3.468 1.00 98.69 94 THR A O 1
ATOM 704 N N . VAL A 1 95 ? -11.705 2.134 2.467 1.00 98.81 95 VAL A N 1
ATOM 705 C CA . VAL A 1 95 ? -10.345 2.678 2.543 1.00 98.81 95 VAL A CA 1
ATOM 706 C C . VAL A 1 95 ? -10.314 3.810 3.553 1.00 98.81 95 VAL A C 1
ATOM 708 O O . VAL A 1 95 ? -11.106 4.746 3.462 1.00 98.81 95 VAL A O 1
ATOM 711 N N . ILE A 1 96 ? -9.367 3.746 4.484 1.00 98.81 96 ILE A N 1
ATOM 712 C CA . ILE A 1 96 ? -9.060 4.840 5.399 1.00 98.81 96 ILE A CA 1
ATOM 713 C C . ILE A 1 96 ? -7.602 5.257 5.215 1.00 98.81 96 ILE A C 1
ATOM 715 O O . ILE A 1 96 ? -6.716 4.404 5.174 1.00 98.81 96 ILE A O 1
ATOM 719 N N . ALA A 1 97 ? -7.343 6.555 5.077 1.00 98.81 97 ALA A N 1
ATOM 720 C CA . ALA A 1 97 ? -6.004 7.069 4.801 1.00 98.81 97 ALA A CA 1
ATOM 721 C C . ALA A 1 97 ? -5.729 8.370 5.567 1.00 98.81 97 ALA A C 1
ATOM 723 O O . ALA A 1 97 ? -6.448 9.355 5.359 1.00 98.81 97 ALA A O 1
ATOM 724 N N . PRO A 1 98 ? -4.730 8.402 6.466 1.00 98.62 98 PRO A N 1
ATOM 725 C CA . PRO A 1 98 ? -4.348 9.636 7.134 1.00 98.62 98 PRO A CA 1
ATOM 726 C C . PRO A 1 98 ? -3.686 10.602 6.149 1.00 98.62 98 PRO A C 1
ATOM 728 O O . PRO A 1 98 ? -2.959 10.192 5.243 1.00 98.62 98 PRO A O 1
ATOM 731 N N . MET A 1 99 ? -3.887 11.897 6.372 1.00 98.25 99 MET A N 1
ATOM 732 C CA . MET A 1 99 ? -3.001 12.926 5.843 1.00 98.25 99 MET A CA 1
ATOM 733 C C . MET A 1 99 ? -1.749 12.999 6.721 1.00 98.25 99 MET A C 1
ATOM 735 O O . MET A 1 99 ? -1.813 13.462 7.863 1.00 98.25 99 MET A O 1
ATOM 739 N N . HIS A 1 100 ? -0.607 12.562 6.196 1.00 98.44 100 HIS A N 1
ATOM 740 C CA . HIS A 1 100 ? 0.662 12.653 6.910 1.00 98.44 100 HIS A CA 1
ATOM 741 C C . HIS A 1 100 ? 1.244 14.067 6.859 1.00 98.44 100 HIS A C 1
ATOM 743 O O . HIS A 1 100 ? 1.021 14.834 5.921 1.00 98.44 100 HIS A O 1
ATOM 749 N N . THR A 1 101 ? 2.032 14.408 7.877 1.00 97.62 101 THR A N 1
ATOM 750 C CA . THR A 1 101 ? 2.653 15.734 8.034 1.00 97.62 101 THR A CA 1
ATOM 751 C C . THR A 1 101 ? 3.653 16.070 6.929 1.00 97.62 101 THR A C 1
ATOM 753 O O . THR A 1 101 ? 3.869 17.249 6.658 1.00 97.62 101 THR A O 1
ATOM 756 N N . ASP A 1 102 ? 4.219 15.059 6.262 1.00 97.38 102 ASP A N 1
ATOM 757 C CA . ASP A 1 102 ? 5.110 15.244 5.118 1.00 97.38 102 ASP A CA 1
ATOM 758 C C . ASP A 1 102 ? 4.374 15.658 3.842 1.00 97.38 102 ASP A C 1
ATOM 760 O O . ASP A 1 102 ? 5.010 16.162 2.924 1.00 97.38 102 ASP A O 1
ATOM 764 N N . SER A 1 103 ? 3.047 15.513 3.776 1.00 98.12 103 SER A N 1
ATOM 765 C CA . SER A 1 103 ? 2.275 15.979 2.625 1.00 98.12 103 SER A CA 1
ATOM 766 C C . SER A 1 103 ? 2.510 17.465 2.370 1.00 98.12 103 SER A C 1
ATOM 768 O O . SER A 1 103 ? 2.404 18.283 3.284 1.00 98.12 103 SER A O 1
ATOM 770 N N . LEU A 1 104 ? 2.722 17.840 1.106 1.00 97.44 104 LEU A N 1
ATOM 771 C CA . LEU A 1 104 ? 2.801 19.250 0.704 1.00 97.44 104 LEU A CA 1
ATOM 772 C C . LEU A 1 104 ? 1.478 20.003 0.918 1.00 97.44 104 LEU A C 1
ATOM 774 O O . LEU A 1 104 ? 1.464 21.231 0.890 1.00 97.44 104 LEU A O 1
ATOM 778 N N . GLN A 1 105 ? 0.371 19.279 1.107 1.00 96.81 105 GLN A N 1
ATOM 779 C CA . GLN A 1 105 ? -0.947 19.840 1.406 1.00 96.81 105 GLN A CA 1
ATOM 780 C C . GLN A 1 105 ? -1.234 19.903 2.913 1.00 96.81 105 GLN A C 1
ATOM 782 O O . GLN A 1 105 ? -2.249 20.470 3.319 1.00 96.81 105 GLN A O 1
ATOM 787 N N . HIS A 1 106 ? -0.368 19.338 3.762 1.00 97.06 106 HIS A N 1
ATOM 788 C CA . HIS A 1 106 ? -0.595 19.349 5.200 1.00 97.06 106 HIS A CA 1
ATOM 789 C C . HIS A 1 106 ? -0.337 20.759 5.772 1.00 97.06 106 HIS A C 1
ATOM 791 O O . HIS A 1 106 ? 0.749 21.310 5.572 1.00 97.06 106 HIS A O 1
ATOM 797 N N . PRO A 1 107 ? -1.262 21.342 6.563 1.00 94.19 107 PRO A N 1
ATOM 798 C CA . PRO A 1 107 ? -1.135 22.711 7.085 1.00 94.19 107 PRO A CA 1
ATOM 799 C C . PRO A 1 107 ? 0.142 22.976 7.891 1.00 94.19 107 PRO A C 1
ATOM 801 O O . PRO A 1 107 ? 0.596 24.111 7.989 1.00 94.19 107 PRO A O 1
ATOM 804 N N . ARG A 1 108 ? 0.713 21.918 8.475 1.00 93.12 108 ARG A N 1
ATOM 805 C CA . ARG A 1 108 ? 1.929 21.965 9.302 1.00 93.12 108 ARG A CA 1
ATOM 806 C C . ARG A 1 108 ? 3.163 21.372 8.630 1.00 93.12 108 ARG A C 1
ATOM 808 O O . ARG A 1 108 ? 4.123 21.044 9.315 1.00 93.12 108 ARG A O 1
ATOM 815 N N . HIS A 1 109 ? 3.144 21.208 7.307 1.00 96.25 109 HIS A N 1
ATOM 816 C CA . HIS A 1 109 ? 4.291 20.681 6.564 1.00 96.25 109 HIS A CA 1
ATOM 817 C C . HIS A 1 109 ? 5.583 21.447 6.888 1.00 96.25 109 HIS A C 1
ATOM 819 O O . HIS A 1 109 ? 6.610 20.853 7.188 1.00 96.25 109 HIS A O 1
ATOM 825 N N . ALA A 1 110 ? 5.512 22.781 6.931 1.00 96.38 110 ALA A N 1
ATOM 826 C CA . ALA A 1 110 ? 6.669 23.638 7.193 1.00 96.38 110 ALA A CA 1
ATOM 827 C C . ALA A 1 110 ? 7.255 23.525 8.619 1.00 96.38 110 ALA A C 1
ATOM 829 O O . ALA A 1 110 ? 8.319 24.082 8.876 1.00 96.38 110 ALA A O 1
ATOM 830 N N . GLU A 1 111 ? 6.576 22.845 9.549 1.00 94.31 111 GLU A N 1
ATOM 831 C CA . GLU A 1 111 ? 7.035 22.670 10.936 1.00 94.31 111 GLU A CA 1
ATOM 832 C C . GLU A 1 111 ? 7.953 21.452 11.110 1.00 94.31 111 GLU A C 1
ATOM 834 O O . GLU A 1 111 ? 8.605 21.320 12.147 1.00 94.31 111 GLU A O 1
ATOM 839 N N . GLY A 1 112 ? 7.983 20.548 10.128 1.00 94.25 112 GLY A N 1
ATOM 840 C CA . GLY A 1 112 ? 8.704 19.287 10.215 1.00 94.25 112 GLY A CA 1
ATOM 841 C C . GLY A 1 112 ? 9.970 19.226 9.367 1.00 94.25 112 GLY A C 1
ATOM 842 O O . GLY A 1 112 ? 10.172 19.964 8.406 1.00 94.25 112 GLY A O 1
ATOM 843 N N . ASP A 1 113 ? 10.822 18.276 9.727 1.00 95.38 113 ASP A N 1
ATOM 844 C CA . ASP A 1 113 ? 11.915 17.763 8.912 1.00 95.38 113 ASP A CA 1
ATOM 845 C C . ASP A 1 113 ? 11.709 16.272 8.586 1.00 95.38 113 ASP A C 1
ATOM 847 O O . ASP A 1 113 ? 10.798 15.619 9.107 1.00 95.38 113 ASP A O 1
ATOM 851 N N . GLN A 1 114 ? 12.599 15.705 7.764 1.00 91.12 114 GLN A N 1
ATOM 852 C CA . GLN A 1 114 ? 12.550 14.292 7.370 1.00 91.12 114 GLN A CA 1
ATOM 853 C C . GLN A 1 114 ? 12.419 13.342 8.566 1.00 91.12 114 GLN A C 1
ATOM 855 O O . GLN A 1 114 ? 11.644 12.390 8.517 1.00 91.12 114 GLN A O 1
ATOM 860 N N . ARG A 1 115 ? 13.146 13.591 9.659 1.00 92.00 115 ARG A N 1
ATOM 861 C CA . ARG A 1 115 ? 13.107 12.718 10.832 1.00 92.00 115 ARG A CA 1
ATOM 862 C C . ARG A 1 115 ? 11.748 12.802 11.518 1.00 92.00 115 ARG A C 1
ATOM 864 O O . ARG A 1 115 ? 11.169 11.769 11.845 1.00 92.00 115 ARG A O 1
ATOM 871 N N . SER A 1 116 ? 11.237 14.010 11.734 1.00 94.94 116 SER A N 1
ATOM 872 C CA . SER A 1 116 ? 9.926 14.229 12.349 1.00 94.94 116 SER A CA 1
ATOM 873 C C . SER A 1 116 ? 8.786 13.649 11.503 1.00 94.94 116 SER A C 1
ATOM 875 O O . SER A 1 116 ? 7.844 13.074 12.050 1.00 94.94 116 SER A O 1
ATOM 877 N N . PHE A 1 117 ? 8.902 13.705 10.176 1.00 95.56 117 PHE A N 1
ATOM 878 C CA . PHE A 1 117 ? 7.958 13.114 9.234 1.00 95.56 117 PHE A CA 1
ATOM 879 C C . PHE A 1 117 ? 7.929 11.593 9.344 1.00 95.56 117 PHE A C 1
ATOM 881 O O . PHE A 1 117 ? 6.871 11.024 9.586 1.00 95.56 117 PHE A O 1
ATOM 888 N N . VAL A 1 118 ? 9.084 10.926 9.293 1.00 93.94 118 VAL A N 1
ATOM 889 C CA . VAL A 1 118 ? 9.147 9.464 9.468 1.00 93.94 118 VAL A CA 1
ATOM 890 C C . VAL A 1 118 ? 8.541 9.041 10.809 1.00 93.94 118 VAL A C 1
ATOM 892 O O . VAL A 1 118 ? 7.729 8.118 10.866 1.00 93.94 118 VAL A O 1
ATOM 895 N N . MET A 1 119 ? 8.888 9.738 11.896 1.00 94.00 119 MET A N 1
ATOM 896 C CA . MET A 1 119 ? 8.362 9.408 13.224 1.00 94.00 119 MET A CA 1
ATOM 897 C C . MET A 1 119 ? 6.853 9.642 13.329 1.00 94.00 119 MET A C 1
ATOM 899 O O . MET A 1 119 ? 6.144 8.812 13.897 1.00 94.00 119 MET A O 1
ATOM 903 N N . SER A 1 120 ? 6.345 10.745 12.774 1.00 96.06 120 SER A N 1
ATOM 904 C CA . SER A 1 120 ? 4.909 11.032 12.794 1.00 96.06 120 SER A CA 1
ATOM 905 C C . SER A 1 120 ? 4.111 10.056 11.935 1.00 96.06 120 SER A C 1
ATOM 907 O O . SER A 1 120 ? 3.055 9.633 12.387 1.00 96.06 120 SER A O 1
ATOM 909 N N . ARG A 1 121 ? 4.630 9.586 10.794 1.00 96.75 121 ARG A N 1
ATOM 910 C CA . ARG A 1 121 ? 3.990 8.528 9.989 1.00 96.75 121 ARG A CA 1
ATOM 911 C C . ARG A 1 121 ? 3.843 7.214 10.755 1.00 96.75 121 ARG A C 1
ATOM 913 O O . ARG A 1 121 ? 2.767 6.619 10.741 1.00 96.75 121 ARG A O 1
ATOM 920 N N . ILE A 1 122 ? 4.875 6.794 11.496 1.00 95.31 122 ILE A N 1
ATOM 921 C CA . ILE A 1 122 ? 4.800 5.602 12.363 1.00 95.31 122 ILE A 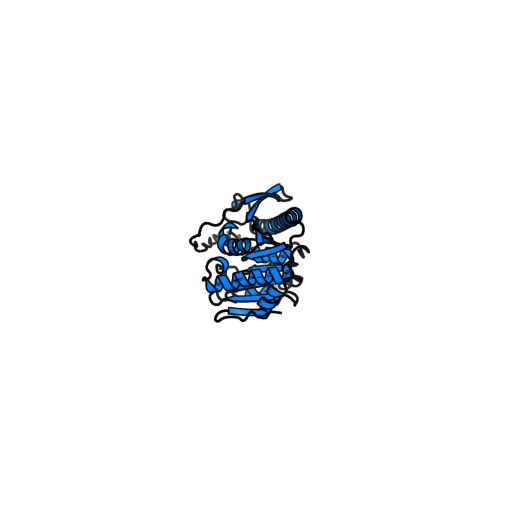CA 1
ATOM 922 C C . ILE A 1 122 ? 3.670 5.754 13.395 1.00 95.31 122 ILE A C 1
ATOM 924 O O . ILE A 1 122 ? 2.882 4.825 13.596 1.00 95.31 122 ILE A O 1
ATOM 928 N N . VAL A 1 123 ? 3.574 6.929 14.027 1.00 96.62 123 VAL A N 1
ATOM 929 C CA . VAL A 1 123 ? 2.514 7.242 14.998 1.00 96.62 123 VAL A CA 1
ATOM 930 C C . VAL A 1 123 ? 1.139 7.265 14.331 1.00 96.62 123 VAL A C 1
ATOM 932 O O . VAL A 1 123 ? 0.213 6.643 14.847 1.00 96.62 123 VAL A O 1
ATOM 935 N N . ASP A 1 124 ? 1.007 7.919 13.179 1.00 98.12 124 ASP A N 1
ATOM 936 C CA . ASP A 1 124 ? -0.251 8.032 12.438 1.00 98.12 124 ASP A CA 1
ATOM 937 C C . ASP A 1 124 ? -0.799 6.658 12.096 1.00 98.12 124 ASP A C 1
ATOM 939 O O . ASP A 1 124 ? -1.951 6.355 12.389 1.00 98.12 124 ASP A O 1
ATOM 943 N N . MET A 1 125 ? 0.049 5.788 11.554 1.00 97.88 125 MET A N 1
ATOM 944 C CA . MET A 1 125 ? -0.356 4.439 11.186 1.00 97.88 125 MET A CA 1
ATOM 945 C C . MET A 1 125 ? -0.764 3.617 12.408 1.00 97.88 125 MET A C 1
ATOM 947 O O . MET A 1 125 ? -1.739 2.874 12.339 1.00 97.88 125 MET A O 1
ATOM 951 N N . ALA A 1 126 ? -0.082 3.765 13.548 1.00 96.62 126 ALA A N 1
ATOM 952 C CA . ALA A 1 126 ? -0.500 3.106 14.785 1.00 96.62 126 ALA A CA 1
ATOM 953 C C . ALA A 1 126 ? -1.877 3.594 15.270 1.00 96.62 126 ALA A C 1
ATOM 955 O O . ALA A 1 126 ? -2.729 2.775 15.620 1.00 96.62 126 ALA A O 1
ATOM 956 N N . VAL A 1 127 ? -2.119 4.907 15.240 1.00 98.31 127 VAL A N 1
ATOM 957 C CA . VAL A 1 127 ? -3.402 5.507 15.637 1.00 98.31 127 VAL A CA 1
ATOM 958 C C . VAL A 1 127 ? -4.526 5.086 14.688 1.00 98.31 127 VAL A C 1
ATOM 960 O O . VAL A 1 127 ? -5.587 4.667 15.149 1.00 98.31 127 VAL A O 1
ATOM 963 N N . VAL A 1 128 ? -4.297 5.131 13.372 1.00 98.50 128 VAL A N 1
ATOM 964 C CA . VAL A 1 128 ? -5.299 4.746 12.367 1.00 98.50 128 VAL A CA 1
ATOM 965 C C . VAL A 1 128 ? -5.622 3.253 12.441 1.00 98.50 128 VAL A C 1
ATOM 967 O O . VAL A 1 128 ? -6.795 2.893 12.360 1.00 98.50 128 VAL 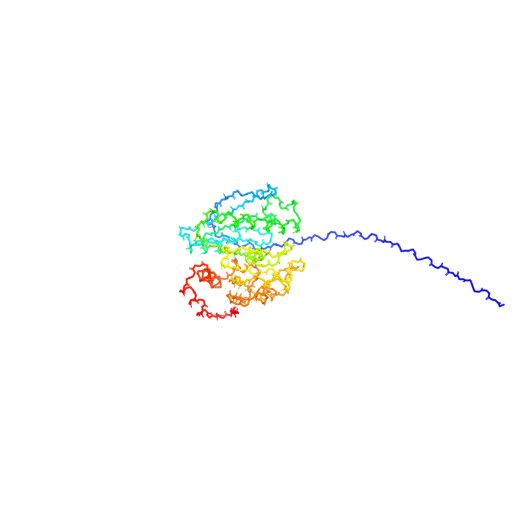A O 1
ATOM 970 N N . ARG A 1 129 ? -4.637 2.370 12.666 1.00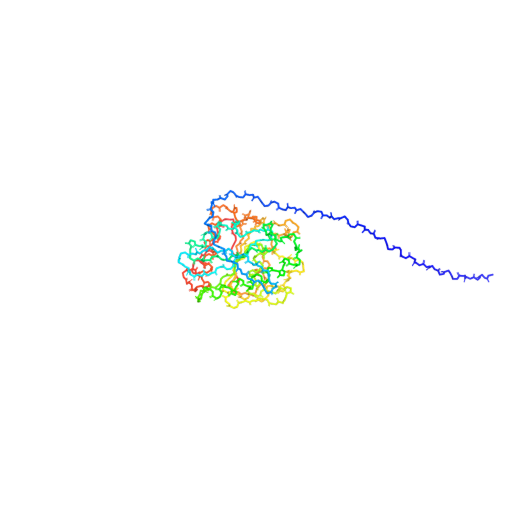 97.69 129 ARG A N 1
ATOM 971 C CA . ARG A 1 129 ? -4.918 0.941 12.901 1.00 97.69 129 ARG A CA 1
ATOM 972 C C . ARG A 1 129 ? -5.739 0.724 14.174 1.00 97.69 129 ARG A C 1
ATOM 974 O O . ARG A 1 129 ? -6.695 -0.048 14.144 1.00 97.69 129 ARG A O 1
ATOM 981 N N . GLY A 1 130 ? -5.437 1.440 15.259 1.00 97.25 130 GLY A N 1
ATOM 982 C CA . GLY A 1 130 ? -6.245 1.401 16.483 1.00 97.25 130 GLY A CA 1
ATOM 983 C C . GLY A 1 130 ? -7.691 1.861 16.252 1.00 97.25 130 GLY A C 1
ATOM 984 O O . GLY A 1 130 ? -8.632 1.193 16.680 1.00 97.25 130 GLY A O 1
ATOM 985 N N . TYR A 1 131 ? -7.881 2.950 15.501 1.00 98.19 131 TYR A N 1
ATOM 986 C CA . TYR A 1 131 ? -9.205 3.408 15.071 1.00 98.19 131 TYR A CA 1
ATOM 987 C C . TYR A 1 131 ? -9.932 2.351 14.230 1.00 98.19 131 TYR A C 1
ATOM 989 O O . TYR A 1 131 ? -11.112 2.079 14.468 1.00 98.19 131 TYR A O 1
ATOM 997 N N . ALA A 1 132 ? -9.231 1.721 13.285 1.00 98.00 132 ALA A N 1
ATOM 998 C CA . ALA A 1 132 ? -9.803 0.697 12.424 1.00 98.00 132 ALA A CA 1
ATOM 999 C C . ALA A 1 132 ? -10.278 -0.525 13.218 1.00 98.00 132 ALA A C 1
ATOM 1001 O O . ALA A 1 132 ? -11.395 -0.989 13.009 1.00 98.00 132 ALA A O 1
ATOM 1002 N N . GLN A 1 133 ? -9.470 -1.005 14.168 1.00 96.69 133 GLN A N 1
ATOM 1003 C CA . GLN A 1 133 ? -9.841 -2.116 15.049 1.00 96.69 133 GLN A CA 1
ATOM 1004 C C . GLN A 1 133 ? -11.062 -1.788 15.915 1.00 96.69 133 GLN A C 1
ATOM 1006 O O . GLN A 1 133 ? -11.884 -2.667 16.157 1.00 96.69 133 GLN A O 1
ATOM 1011 N N . ALA A 1 134 ? -11.192 -0.541 16.377 1.00 97.06 134 ALA A N 1
ATOM 1012 C CA . ALA A 1 134 ? -12.318 -0.113 17.205 1.00 97.06 134 ALA A CA 1
ATOM 1013 C C . ALA A 1 134 ? -13.613 0.114 16.401 1.00 97.06 134 ALA A C 1
ATOM 1015 O O . ALA A 1 134 ? -14.703 -0.100 16.929 1.00 97.06 134 ALA A O 1
ATOM 1016 N N . THR A 1 135 ? -13.498 0.553 15.145 1.00 97.75 135 THR A N 1
ATOM 1017 C CA . THR A 1 135 ? -14.643 0.970 14.313 1.00 97.75 135 THR A CA 1
ATOM 1018 C C . THR A 1 135 ? -15.170 -0.164 13.436 1.00 97.75 135 THR A C 1
ATOM 1020 O O . THR A 1 135 ? -16.379 -0.377 13.362 1.00 97.75 135 THR A O 1
ATOM 1023 N N . TYR A 1 136 ? -14.277 -0.928 12.807 1.00 95.75 136 TYR A N 1
ATOM 1024 C CA . TYR A 1 136 ? -14.611 -1.979 11.841 1.00 95.75 136 TYR A CA 1
ATOM 1025 C C . TYR A 1 136 ? -14.510 -3.360 12.497 1.00 95.75 136 TYR A C 1
ATOM 1027 O O . TYR A 1 136 ? -13.712 -4.218 12.114 1.00 95.75 136 TYR A O 1
ATOM 1035 N N . LEU A 1 137 ? -15.306 -3.560 13.551 1.00 91.06 137 LEU A N 1
ATOM 1036 C CA . LEU A 1 137 ? -15.268 -4.769 14.373 1.00 91.06 137 LEU A CA 1
ATOM 1037 C C . LEU A 1 137 ? -15.457 -6.036 13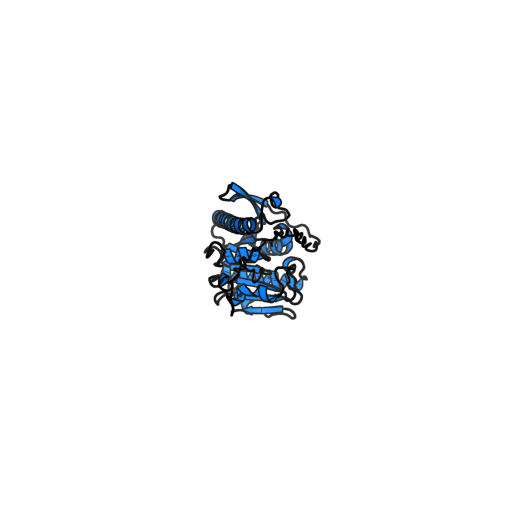.528 1.00 91.06 137 LEU A C 1
ATOM 1039 O O . LEU A 1 137 ? -16.352 -6.121 12.688 1.00 91.06 137 LEU A O 1
ATOM 1043 N N . ALA A 1 138 ? -14.615 -7.038 13.791 1.00 88.06 138 ALA A N 1
ATOM 1044 C CA . ALA A 1 138 ? -14.585 -8.322 13.085 1.00 88.06 138 ALA A CA 1
ATOM 1045 C C . ALA A 1 138 ? -14.306 -8.244 11.569 1.00 88.06 138 ALA A C 1
ATOM 1047 O O . ALA A 1 138 ? -14.373 -9.271 10.891 1.00 88.06 138 ALA 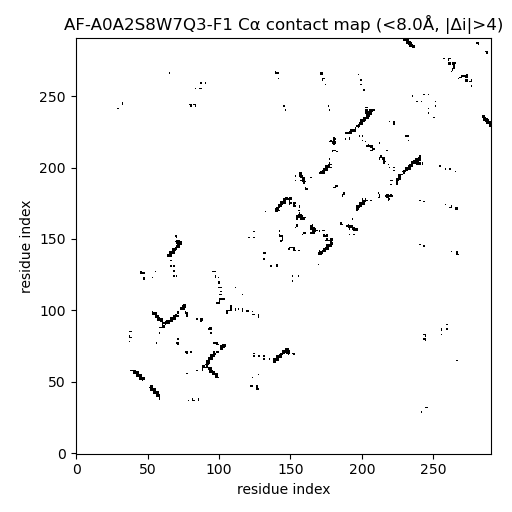A O 1
ATOM 1048 N N . LYS A 1 139 ? -13.951 -7.072 11.029 1.00 93.94 139 LYS A N 1
ATOM 1049 C CA . LYS A 1 139 ? -13.462 -6.945 9.654 1.00 93.94 139 LYS A CA 1
ATOM 1050 C C . LYS A 1 139 ? -11.955 -7.181 9.627 1.00 93.94 139 LYS A C 1
ATOM 1052 O O . LYS A 1 139 ? -11.240 -6.656 10.484 1.00 93.94 139 LYS A O 1
ATOM 1057 N N . PRO A 1 140 ? -11.438 -7.969 8.673 1.00 96.19 140 PRO A N 1
ATOM 1058 C CA . PRO A 1 140 ? -10.003 -8.100 8.525 1.00 96.19 140 PRO A CA 1
ATOM 1059 C C . PRO A 1 140 ? -9.409 -6.776 8.044 1.00 96.19 140 PRO A C 1
ATOM 1061 O O . PRO A 1 140 ? -10.029 -6.027 7.284 1.00 96.19 140 PRO A O 1
ATOM 1064 N N . MET A 1 141 ? -8.188 -6.510 8.496 1.00 98.19 141 MET A N 1
ATOM 1065 C CA . MET A 1 141 ? -7.442 -5.318 8.130 1.00 98.19 141 MET A CA 1
ATOM 1066 C C . MET A 1 141 ? -6.400 -5.660 7.071 1.00 98.19 141 MET A C 1
ATOM 1068 O O . MET A 1 141 ? -5.654 -6.633 7.203 1.00 98.19 141 MET A O 1
ATOM 1072 N N . ILE A 1 142 ? -6.320 -4.825 6.047 1.00 98.75 142 ILE A N 1
ATOM 1073 C CA . ILE A 1 142 ? -5.256 -4.833 5.047 1.00 98.75 142 ILE A CA 1
ATOM 1074 C C . ILE A 1 142 ? -4.442 -3.554 5.220 1.00 98.75 142 ILE A C 1
ATOM 1076 O O . ILE A 1 142 ? -5.010 -2.479 5.409 1.00 98.75 142 ILE A O 1
ATOM 1080 N N . ALA A 1 143 ? -3.118 -3.659 5.147 1.00 98.75 143 ALA A N 1
ATOM 1081 C CA . ALA A 1 143 ? -2.254 -2.490 5.032 1.00 98.75 143 ALA A CA 1
ATOM 1082 C C . ALA A 1 143 ? -1.887 -2.294 3.559 1.00 98.75 143 ALA A C 1
ATOM 1084 O O . ALA A 1 143 ? -1.468 -3.241 2.894 1.00 98.75 143 ALA A O 1
ATOM 1085 N N . ALA A 1 144 ? -2.047 -1.088 3.029 1.00 98.88 144 ALA A N 1
ATOM 1086 C CA . ALA A 1 144 ? -1.700 -0.807 1.645 1.00 98.88 144 ALA A CA 1
ATOM 1087 C C . ALA A 1 144 ? -1.022 0.548 1.503 1.00 98.88 144 ALA A C 1
ATOM 1089 O O . ALA A 1 144 ? -1.289 1.480 2.254 1.00 98.88 144 ALA A O 1
ATOM 1090 N N . GLY A 1 145 ? -0.159 0.696 0.510 1.00 98.69 145 GLY A N 1
ATOM 1091 C CA . GLY A 1 145 ? 0.430 2.001 0.276 1.00 98.69 145 GLY A CA 1
ATOM 1092 C C . GLY A 1 145 ? 1.315 2.072 -0.942 1.00 98.69 145 GLY A C 1
ATOM 1093 O O . GLY A 1 145 ? 1.696 1.061 -1.534 1.00 98.69 145 GLY A O 1
ATOM 1094 N N . HIS A 1 146 ? 1.638 3.310 -1.285 1.00 98.50 146 HIS A N 1
ATOM 1095 C CA . HIS A 1 146 ? 2.467 3.659 -2.424 1.00 98.50 146 HIS A CA 1
ATOM 1096 C C . HIS A 1 146 ? 3.782 4.285 -1.964 1.00 98.50 146 HIS A C 1
ATOM 1098 O O . HIS A 1 146 ? 3.759 5.161 -1.094 1.00 98.50 146 HIS A O 1
ATOM 1104 N N . SER A 1 147 ? 4.910 3.921 -2.582 1.00 96.38 147 SER A N 1
ATOM 1105 C CA . SER A 1 147 ? 6.214 4.516 -2.266 1.00 96.38 147 SER A CA 1
ATOM 1106 C C . SER A 1 147 ? 6.500 4.416 -0.770 1.00 96.38 147 SER A C 1
ATOM 1108 O O . SER A 1 147 ? 6.322 3.349 -0.187 1.00 96.38 147 SER A O 1
ATOM 1110 N N . PHE A 1 148 ? 6.864 5.510 -0.104 1.00 96.06 148 PHE A N 1
ATOM 1111 C CA . PHE A 1 148 ? 7.060 5.520 1.347 1.00 96.06 148 PHE A CA 1
ATOM 1112 C C . PHE A 1 148 ? 5.873 4.929 2.137 1.00 96.06 148 PHE A C 1
ATOM 1114 O O . PHE A 1 148 ? 6.078 4.202 3.107 1.00 96.06 148 PHE A O 1
ATOM 1121 N N . GLY A 1 149 ? 4.632 5.132 1.687 1.00 98.00 149 GLY A N 1
ATOM 1122 C CA . GLY A 1 149 ? 3.459 4.538 2.332 1.00 98.00 149 GLY A CA 1
ATOM 1123 C C . GLY A 1 149 ? 3.359 3.016 2.180 1.00 98.00 149 GLY A C 1
ATOM 1124 O O . GLY A 1 149 ? 2.776 2.323 3.019 1.00 98.00 149 GLY A O 1
ATOM 1125 N N . SER A 1 150 ? 3.988 2.448 1.151 1.00 97.56 150 SER A N 1
ATOM 1126 C CA . SER A 1 150 ? 4.154 0.998 1.046 1.00 97.56 150 SER A CA 1
ATOM 1127 C C . SER A 1 150 ? 5.086 0.483 2.151 1.00 97.56 150 SER A C 1
ATOM 1129 O O . SER A 1 150 ? 4.867 -0.601 2.693 1.00 97.56 150 SER A O 1
ATOM 1131 N N . PHE A 1 151 ? 6.114 1.257 2.512 1.00 95.56 151 PHE A N 1
ATOM 1132 C CA . PHE A 1 151 ? 7.004 0.915 3.614 1.00 95.56 151 PHE A CA 1
ATOM 1133 C C . PHE A 1 151 ? 6.293 1.027 4.965 1.00 95.56 151 PHE A C 1
ATOM 1135 O O . PHE A 1 151 ? 6.405 0.107 5.772 1.00 95.56 151 PHE A O 1
ATOM 1142 N N . ASP A 1 152 ? 5.461 2.052 5.167 1.00 96.81 152 ASP A N 1
ATOM 1143 C CA . ASP A 1 152 ? 4.566 2.151 6.331 1.00 96.81 152 ASP A CA 1
ATOM 1144 C C . ASP A 1 152 ? 3.653 0.919 6.481 1.00 96.81 152 ASP A C 1
ATOM 1146 O O . ASP A 1 152 ? 3.415 0.406 7.583 1.00 96.81 152 ASP A O 1
ATOM 1150 N N . SER A 1 153 ? 3.177 0.392 5.355 1.00 98.00 153 SER A N 1
ATOM 1151 C CA . SER A 1 153 ? 2.339 -0.809 5.317 1.00 98.00 153 SER A CA 1
ATOM 1152 C C . SER A 1 153 ? 3.122 -2.073 5.672 1.00 98.00 153 SER A C 1
ATOM 1154 O O . SER A 1 153 ? 2.651 -2.892 6.459 1.00 98.00 153 SER A O 1
ATOM 1156 N N . LEU A 1 154 ? 4.353 -2.209 5.172 1.00 96.56 154 LEU A N 1
ATOM 1157 C CA . LEU A 1 154 ? 5.252 -3.312 5.526 1.00 96.56 154 LEU A CA 1
ATOM 1158 C C . LEU A 1 154 ? 5.682 -3.249 7.002 1.00 96.56 154 LEU A C 1
ATOM 1160 O O . LEU A 1 154 ? 5.738 -4.286 7.665 1.00 96.56 154 LEU A O 1
ATOM 1164 N N . MET A 1 155 ? 5.916 -2.051 7.552 1.00 95.38 155 MET A N 1
ATOM 1165 C CA . MET A 1 155 ? 6.136 -1.847 8.993 1.00 95.38 155 MET A CA 1
ATOM 1166 C C . MET A 1 155 ? 4.918 -2.266 9.815 1.00 95.38 155 MET A C 1
ATOM 1168 O O . MET A 1 155 ? 5.065 -2.813 10.899 1.00 95.38 155 MET A O 1
ATOM 1172 N N . SER A 1 156 ? 3.703 -2.092 9.297 1.00 94.94 156 SER A N 1
ATOM 1173 C CA . SER A 1 156 ? 2.495 -2.594 9.965 1.00 94.94 156 SER A CA 1
ATOM 1174 C C . SER A 1 156 ? 2.423 -4.131 10.000 1.00 94.94 156 SER A C 1
ATOM 1176 O O . SER A 1 156 ? 1.662 -4.684 10.789 1.00 94.94 156 SER A O 1
ATOM 1178 N N . ALA A 1 157 ? 3.225 -4.827 9.189 1.00 93.00 157 ALA A N 1
ATOM 1179 C CA . ALA A 1 157 ? 3.172 -6.275 8.986 1.00 93.00 157 ALA A CA 1
ATOM 1180 C C . ALA A 1 157 ? 4.444 -7.030 9.412 1.00 93.00 157 ALA A C 1
ATOM 1182 O O . ALA A 1 157 ? 4.626 -8.193 9.041 1.00 93.00 157 ALA A O 1
ATOM 1183 N N . GLY A 1 158 ? 5.329 -6.397 10.182 1.00 92.44 158 GLY A N 1
ATOM 1184 C CA . GLY A 1 158 ? 6.511 -7.055 10.735 1.00 92.44 158 GLY A CA 1
ATOM 1185 C C . GLY A 1 158 ? 7.835 -6.409 10.357 1.00 92.44 158 GLY A C 1
ATOM 1186 O O . GLY A 1 158 ? 8.851 -6.858 10.877 1.00 92.44 158 GLY A O 1
ATOM 1187 N N . ALA A 1 159 ? 7.886 -5.417 9.460 1.00 92.62 159 ALA A N 1
ATOM 1188 C CA . ALA A 1 159 ? 9.172 -4.860 9.040 1.00 92.62 159 ALA A CA 1
ATOM 1189 C C . ALA A 1 159 ? 9.872 -4.120 10.195 1.00 92.62 159 ALA A C 1
ATOM 1191 O O . ALA A 1 159 ? 9.249 -3.413 10.992 1.00 92.62 159 ALA A O 1
ATOM 1192 N N . VAL A 1 160 ? 11.192 -4.283 10.283 1.00 87.00 160 VAL A N 1
ATOM 1193 C CA . VAL A 1 160 ? 12.031 -3.617 11.280 1.00 87.00 160 VAL A CA 1
ATOM 1194 C C . VAL A 1 160 ? 12.234 -2.163 10.881 1.00 87.00 160 VAL A C 1
ATOM 1196 O O . VAL A 1 160 ? 12.833 -1.860 9.850 1.00 87.00 160 VAL A O 1
ATOM 1199 N N . SER A 1 161 ? 11.747 -1.268 11.731 1.00 82.12 161 SER A N 1
ATOM 1200 C CA . SER A 1 161 ? 11.894 0.176 11.594 1.00 82.12 161 SER A CA 1
ATOM 1201 C C . SER A 1 161 ? 13.046 0.707 12.453 1.00 82.12 161 SER A C 1
ATOM 1203 O O . SER A 1 161 ? 13.641 -0.015 13.257 1.00 82.12 161 SER A O 1
ATOM 1205 N N . VAL A 1 162 ? 13.290 2.016 12.371 1.00 76.56 162 VAL A N 1
ATOM 1206 C CA . VAL A 1 162 ? 14.168 2.743 13.306 1.00 76.56 162 VAL A CA 1
ATOM 1207 C C . VAL A 1 162 ? 13.711 2.657 14.772 1.00 76.56 162 VAL A C 1
ATOM 1209 O O . VAL A 1 162 ? 14.515 2.881 15.672 1.00 76.56 162 VAL A O 1
ATOM 1212 N N . ALA A 1 163 ? 12.444 2.312 15.026 1.00 74.81 163 ALA A N 1
ATOM 1213 C CA . ALA A 1 163 ? 11.887 2.075 16.358 1.00 74.81 163 ALA A CA 1
ATOM 1214 C C . ALA A 1 163 ? 11.914 0.587 16.776 1.00 74.81 163 ALA A C 1
ATOM 1216 O O . ALA A 1 163 ? 11.372 0.232 17.820 1.00 74.81 163 ALA A O 1
ATOM 1217 N N . GLY A 1 164 ? 12.541 -0.286 15.978 1.00 76.06 164 GLY A N 1
ATOM 1218 C CA . GLY A 1 164 ? 12.523 -1.739 16.154 1.00 76.06 164 GLY A CA 1
ATOM 1219 C C . GLY A 1 164 ? 11.451 -2.434 15.302 1.00 76.06 164 GLY A C 1
ATOM 1220 O O . GLY A 1 164 ? 10.838 -1.796 14.437 1.00 76.06 164 GLY A O 1
ATOM 1221 N N . PRO A 1 165 ? 11.245 -3.753 15.496 1.00 76.31 165 PRO A N 1
ATOM 1222 C CA . PRO A 1 165 ? 10.204 -4.509 14.805 1.00 76.31 165 PRO A CA 1
ATOM 1223 C C . PRO A 1 165 ? 8.827 -3.915 15.098 1.00 76.31 165 PRO A C 1
ATOM 1225 O O . PRO A 1 165 ? 8.416 -3.834 16.255 1.00 76.31 165 PRO A O 1
ATOM 1228 N N . LEU A 1 166 ? 8.123 -3.508 14.046 1.00 84.75 166 LEU A N 1
ATOM 1229 C CA . LEU A 1 166 ? 6.735 -3.077 14.128 1.00 84.75 166 LEU A CA 1
ATOM 1230 C C . LEU A 1 166 ? 5.865 -4.146 13.479 1.00 84.75 166 LEU A C 1
ATOM 1232 O O . LEU A 1 166 ? 6.277 -4.792 12.523 1.00 84.75 166 LEU A O 1
ATOM 1236 N N . GLY A 1 167 ? 4.675 -4.367 14.020 1.00 89.50 167 GLY A N 1
A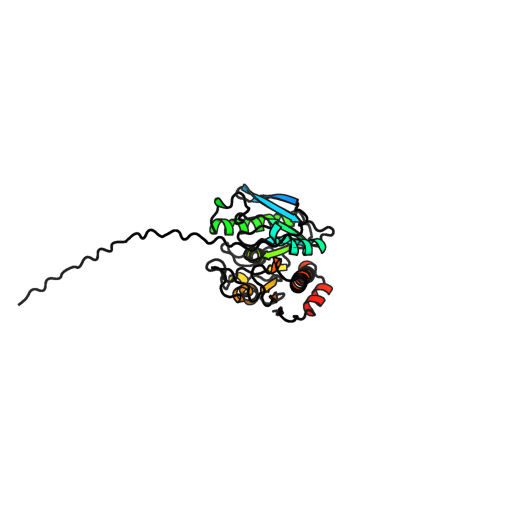TOM 1237 C CA . GLY A 1 167 ? 3.747 -5.348 13.486 1.00 89.50 167 GLY A CA 1
ATOM 1238 C C . GLY A 1 167 ? 2.424 -5.307 14.224 1.00 89.50 167 GLY A C 1
ATOM 1239 O O . GLY A 1 167 ? 2.370 -4.984 15.411 1.00 89.50 167 GLY A O 1
ATOM 1240 N N . ASP A 1 168 ? 1.360 -5.632 13.508 1.00 92.56 168 ASP A N 1
ATOM 1241 C CA . ASP A 1 168 ? 0.012 -5.696 14.041 1.00 92.56 168 ASP A CA 1
ATOM 1242 C C . ASP A 1 168 ? -0.644 -7.009 13.586 1.00 92.56 168 ASP A C 1
ATOM 1244 O O . ASP A 1 168 ? -0.844 -7.206 12.385 1.00 92.56 168 ASP A O 1
ATOM 1248 N N . PRO A 1 169 ? -0.990 -7.928 14.507 1.00 92.06 169 PRO A N 1
ATOM 1249 C CA . PRO A 1 169 ? -1.582 -9.214 14.143 1.00 92.06 169 PRO A CA 1
ATOM 1250 C C . PRO A 1 169 ? -2.970 -9.087 13.493 1.00 92.06 169 PRO A C 1
ATOM 1252 O O . PRO A 1 169 ? -3.482 -10.072 12.942 1.00 92.06 169 PRO A O 1
ATOM 1255 N N . ALA A 1 170 ? -3.607 -7.912 13.556 1.00 93.56 170 ALA A N 1
ATOM 1256 C CA . ALA A 1 170 ? -4.846 -7.646 12.835 1.00 93.56 170 ALA A CA 1
ATOM 1257 C C . ALA A 1 170 ? -4.628 -7.489 11.322 1.00 93.56 170 ALA A C 1
ATOM 1259 O O . ALA A 1 170 ? -5.557 -7.772 10.565 1.00 93.56 170 ALA A O 1
ATOM 1260 N N . VAL A 1 171 ? -3.427 -7.097 10.877 1.00 97.06 171 VAL A N 1
ATOM 1261 C CA . VAL A 1 171 ? -3.091 -6.967 9.452 1.00 97.06 171 VAL A CA 1
ATOM 1262 C C . VAL A 1 171 ? -2.953 -8.359 8.837 1.00 97.06 171 VAL A C 1
ATOM 1264 O O . VAL A 1 171 ? -2.092 -9.145 9.229 1.00 97.06 171 VAL A O 1
ATOM 1267 N N . LYS A 1 172 ? -3.827 -8.680 7.878 1.00 97.81 172 LYS A N 1
ATOM 1268 C CA . LYS A 1 172 ? -3.918 -10.011 7.252 1.00 97.81 172 LYS A CA 1
ATOM 1269 C C . LYS A 1 172 ? -3.244 -10.111 5.893 1.00 97.81 172 LYS A C 1
ATOM 1271 O O . LYS A 1 172 ? -2.867 -11.205 5.494 1.00 97.81 172 LYS A O 1
ATOM 1276 N N . ALA A 1 173 ? -3.079 -8.993 5.198 1.00 98.31 173 ALA A N 1
ATOM 1277 C CA . ALA A 1 173 ? -2.368 -8.923 3.930 1.00 98.31 173 ALA A CA 1
ATOM 1278 C C . ALA A 1 173 ? -1.779 -7.521 3.737 1.00 98.31 173 ALA A C 1
ATOM 1280 O O . ALA A 1 173 ? -2.273 -6.550 4.323 1.00 98.31 173 ALA A O 1
ATOM 1281 N N . VAL A 1 174 ? -0.746 -7.422 2.900 1.00 98.75 174 VAL A N 1
ATOM 1282 C CA . VAL A 1 174 ? -0.122 -6.155 2.512 1.00 98.75 174 VAL A CA 1
ATOM 1283 C C . VAL A 1 174 ? -0.143 -5.979 1.000 1.00 98.75 174 VAL A C 1
ATOM 1285 O O . VAL A 1 174 ? 0.265 -6.882 0.271 1.00 98.75 174 VAL A O 1
ATOM 1288 N N . ILE A 1 175 ? -0.554 -4.797 0.541 1.00 98.88 175 ILE A N 1
ATOM 1289 C CA . ILE A 1 175 ? -0.418 -4.361 -0.854 1.00 98.88 175 ILE A CA 1
ATOM 1290 C C . ILE A 1 175 ? 0.619 -3.236 -0.915 1.00 98.88 175 ILE A C 1
ATOM 1292 O O . ILE A 1 175 ? 0.370 -2.123 -0.452 1.00 98.88 175 ILE A O 1
ATOM 1296 N N . ALA A 1 176 ? 1.794 -3.516 -1.468 1.00 98.56 176 ALA A N 1
ATOM 1297 C CA . ALA A 1 176 ? 2.907 -2.577 -1.513 1.00 98.56 176 ALA A CA 1
ATOM 1298 C C . ALA A 1 176 ? 3.214 -2.170 -2.959 1.00 98.56 176 ALA A C 1
ATOM 1300 O O . ALA A 1 176 ? 3.720 -2.969 -3.742 1.00 98.56 176 ALA A O 1
ATOM 1301 N N . ILE A 1 177 ? 2.914 -0.924 -3.320 1.00 98.69 177 ILE A N 1
ATOM 1302 C CA . ILE A 1 177 ? 3.061 -0.436 -4.695 1.00 98.69 177 ILE A CA 1
ATOM 1303 C C . ILE A 1 177 ? 4.256 0.519 -4.769 1.00 98.69 177 ILE A C 1
ATOM 1305 O O . ILE A 1 177 ? 4.347 1.451 -3.970 1.00 98.69 177 ILE A O 1
ATOM 1309 N N . SER A 1 178 ? 5.174 0.273 -5.704 1.00 97.38 178 SER A N 1
ATOM 1310 C CA . SER A 1 178 ? 6.377 1.076 -5.958 1.00 97.38 178 SER A CA 1
ATOM 1311 C C . SER A 1 178 ? 7.194 1.341 -4.693 1.00 97.38 178 SER A C 1
ATOM 1313 O O . SER A 1 178 ? 7.456 2.487 -4.348 1.00 97.38 178 SER A O 1
ATOM 1315 N N . THR A 1 179 ? 7.553 0.282 -3.952 1.00 93.56 179 THR A N 1
ATOM 1316 C CA . THR A 1 179 ? 8.174 0.393 -2.610 1.00 93.56 179 THR A CA 1
ATOM 1317 C C . THR A 1 179 ? 9.411 1.295 -2.597 1.00 93.56 179 THR A C 1
ATOM 1319 O O . THR A 1 179 ? 10.099 1.345 -3.592 1.00 93.56 179 THR A O 1
ATOM 1322 N N . PRO A 1 180 ? 9.801 2.011 -1.531 1.00 84.75 180 PRO A N 1
ATOM 1323 C CA . PRO A 1 180 ? 10.880 3.005 -1.643 1.00 84.75 180 PRO A CA 1
ATOM 1324 C C . PRO A 1 180 ? 12.280 2.391 -1.861 1.00 84.75 180 PRO A C 1
ATOM 1326 O O . PRO A 1 180 ? 13.268 3.119 -1.901 1.00 84.75 180 PRO A O 1
ATOM 1329 N N . GLY A 1 181 ? 12.373 1.062 -1.977 1.00 81.62 181 GLY A N 1
ATOM 1330 C CA . GLY A 1 181 ? 13.609 0.331 -2.180 1.00 81.62 181 GLY A CA 1
ATOM 1331 C C . GLY A 1 181 ? 14.549 0.400 -0.983 1.00 81.62 181 GLY A C 1
ATOM 1332 O O . GLY A 1 181 ? 14.117 0.477 0.172 1.00 81.62 181 GLY A O 1
ATOM 1333 N N . VAL A 1 182 ? 15.854 0.341 -1.249 1.00 77.38 182 VAL A N 1
ATOM 1334 C CA . VAL A 1 182 ? 16.887 0.427 -0.211 1.00 77.38 182 VAL A CA 1
ATOM 1335 C C . VAL A 1 182 ? 17.195 1.895 0.080 1.00 77.38 182 VAL A C 1
ATOM 1337 O O . VAL A 1 182 ? 17.939 2.548 -0.641 1.00 77.38 182 VAL A O 1
ATOM 1340 N N . VAL A 1 183 ? 16.652 2.407 1.182 1.00 80.19 183 VAL A N 1
ATOM 1341 C CA . VAL A 1 183 ? 16.908 3.769 1.669 1.00 80.19 183 VAL A CA 1
ATOM 1342 C C . VAL A 1 183 ? 17.982 3.741 2.766 1.00 80.19 183 VAL A C 1
ATOM 1344 O O . VAL A 1 183 ? 17.704 3.243 3.863 1.00 80.19 183 VAL A O 1
ATOM 1347 N N . PRO A 1 184 ? 19.196 4.286 2.543 1.00 79.19 184 PRO A N 1
ATOM 1348 C CA . PRO A 1 184 ? 20.264 4.273 3.540 1.00 79.19 184 PRO A CA 1
ATOM 1349 C C . PRO A 1 184 ? 19.825 4.833 4.899 1.00 79.19 184 PRO A C 1
ATOM 1351 O O . PRO A 1 184 ? 19.277 5.928 4.992 1.00 79.19 184 PRO A O 1
ATOM 1354 N N . GLY A 1 185 ? 20.075 4.073 5.967 1.00 78.94 185 GLY A N 1
ATOM 1355 C CA . GLY A 1 185 ? 19.713 4.454 7.338 1.00 78.94 185 GLY A CA 1
ATOM 1356 C C . GLY A 1 185 ? 18.243 4.231 7.716 1.00 78.94 185 GLY A C 1
ATOM 1357 O O . GLY A 1 185 ? 17.907 4.394 8.886 1.00 78.94 185 GLY A O 1
ATOM 1358 N N . LEU A 1 186 ? 17.390 3.820 6.771 1.00 80.31 186 LEU A N 1
ATOM 1359 C CA . LEU A 1 186 ? 15.968 3.552 7.008 1.00 80.31 186 LEU A CA 1
ATOM 1360 C C . LEU A 1 186 ? 15.563 2.123 6.621 1.00 80.31 186 LEU A C 1
ATOM 1362 O O . LEU A 1 186 ? 14.888 1.447 7.394 1.00 80.31 186 LEU A O 1
ATOM 1366 N N . VAL A 1 187 ? 16.006 1.653 5.454 1.00 83.88 187 VAL A N 1
ATOM 1367 C CA . VAL A 1 187 ? 15.794 0.291 4.959 1.00 83.88 187 VAL A CA 1
ATOM 1368 C C . VAL A 1 187 ? 17.151 -0.387 4.812 1.00 83.88 187 VAL A C 1
ATOM 1370 O O . VAL A 1 187 ? 18.052 0.097 4.131 1.00 83.88 187 VAL A O 1
ATOM 1373 N N . SER A 1 188 ? 17.297 -1.527 5.473 1.00 79.75 188 SER A N 1
ATOM 1374 C CA . SER A 1 188 ? 18.481 -2.380 5.437 1.00 79.75 188 SER A CA 1
ATOM 1375 C C . SER A 1 188 ? 18.088 -3.794 4.994 1.00 79.75 188 SER A C 1
ATOM 1377 O O . SER A 1 188 ? 16.903 -4.130 5.019 1.00 79.75 188 SER A O 1
ATOM 1379 N N . PRO A 1 189 ? 19.043 -4.674 4.650 1.00 72.81 189 PRO A N 1
ATOM 1380 C CA . PRO A 1 189 ? 18.718 -6.052 4.278 1.00 72.81 189 PRO A CA 1
ATOM 1381 C C . PRO A 1 189 ? 17.913 -6.828 5.335 1.00 72.81 189 PRO A C 1
ATOM 1383 O O . PRO A 1 189 ? 17.137 -7.711 4.984 1.00 72.81 189 PRO A O 1
ATOM 1386 N N . SER A 1 190 ? 18.055 -6.506 6.627 1.00 86.75 190 SER A N 1
ATOM 1387 C CA . SER A 1 190 ? 17.294 -7.160 7.703 1.00 86.75 190 SER A CA 1
ATOM 1388 C C . SER A 1 190 ? 15.903 -6.564 7.923 1.00 86.75 190 SER A C 1
ATOM 1390 O O . SER A 1 190 ? 15.100 -7.166 8.634 1.00 86.75 190 SER A O 1
ATOM 1392 N N . THR A 1 191 ? 15.589 -5.420 7.306 1.00 91.38 191 THR A N 1
ATOM 1393 C CA . THR A 1 191 ? 14.325 -4.700 7.506 1.00 91.38 191 THR A CA 1
ATOM 1394 C C . THR A 1 191 ? 13.111 -5.581 7.234 1.00 91.38 191 THR A C 1
ATOM 1396 O O . THR A 1 191 ? 12.139 -5.520 7.979 1.00 91.38 191 THR A O 1
ATOM 1399 N N . TYR A 1 192 ? 13.163 -6.449 6.226 1.00 93.62 192 TYR A N 1
ATOM 1400 C CA . TYR A 1 192 ? 12.005 -7.256 5.831 1.00 93.62 192 TYR A CA 1
ATOM 1401 C C . TYR A 1 192 ? 12.026 -8.695 6.358 1.00 93.62 192 TYR A C 1
ATOM 1403 O O . TYR A 1 192 ? 11.067 -9.433 6.127 1.00 93.62 192 TYR A O 1
ATOM 1411 N N . ALA A 1 193 ? 13.065 -9.087 7.103 1.00 91.62 193 ALA A N 1
ATOM 1412 C CA . ALA A 1 193 ? 13.301 -10.470 7.530 1.00 91.62 193 ALA A CA 1
ATOM 1413 C C . ALA A 1 193 ? 12.202 -11.043 8.447 1.00 91.62 193 ALA A C 1
ATOM 1415 O O . ALA A 1 193 ? 12.082 -12.257 8.590 1.00 91.62 193 ALA A O 1
ATOM 1416 N N . THR A 1 194 ? 11.388 -10.181 9.057 1.00 91.88 194 THR A N 1
ATOM 1417 C CA . THR A 1 194 ? 10.297 -10.537 9.976 1.00 91.88 194 THR A CA 1
ATOM 1418 C C . THR A 1 194 ? 8.899 -10.329 9.380 1.00 91.88 194 THR A C 1
ATOM 1420 O O . THR A 1 194 ? 7.905 -10.546 10.070 1.00 91.88 194 THR A O 1
ATOM 1423 N N . VAL A 1 195 ? 8.789 -9.958 8.097 1.00 94.25 195 VAL A N 1
ATOM 1424 C CA . VAL A 1 195 ? 7.499 -9.762 7.407 1.00 94.25 195 VAL A CA 1
ATOM 1425 C C . VAL A 1 195 ? 6.913 -11.114 6.980 1.00 94.25 195 VAL A C 1
ATOM 1427 O O . VAL A 1 195 ? 7.049 -11.571 5.841 1.00 94.25 195 VAL A O 1
ATOM 1430 N N . ALA A 1 196 ? 6.271 -11.790 7.930 1.00 91.94 196 ALA A N 1
ATOM 1431 C CA . ALA A 1 196 ? 5.662 -13.100 7.710 1.00 91.94 196 ALA A CA 1
ATOM 1432 C C . ALA A 1 196 ? 4.299 -13.025 6.998 1.00 91.94 196 ALA A C 1
ATOM 1434 O O . ALA A 1 196 ? 3.918 -13.988 6.337 1.00 91.94 196 ALA A O 1
ATOM 1435 N N . ALA A 1 197 ? 3.589 -11.894 7.089 1.00 94.69 197 ALA A N 1
ATOM 1436 C CA . ALA A 1 197 ? 2.270 -11.724 6.479 1.00 94.69 197 ALA A CA 1
ATOM 1437 C C . ALA A 1 197 ? 2.300 -11.899 4.945 1.00 94.69 197 ALA A C 1
ATOM 1439 O O . ALA A 1 197 ? 3.344 -11.665 4.326 1.00 94.69 197 ALA A O 1
ATOM 1440 N N . PRO A 1 198 ? 1.179 -12.272 4.310 1.00 98.19 198 PRO A N 1
ATOM 1441 C CA . PRO A 1 198 ? 1.031 -12.221 2.860 1.00 98.19 198 PRO A CA 1
ATOM 1442 C C . PRO A 1 198 ? 1.320 -10.822 2.298 1.00 98.19 198 PRO A C 1
ATOM 1444 O O . PRO A 1 198 ? 0.806 -9.830 2.819 1.00 98.19 198 PRO A O 1
ATOM 1447 N N . VAL A 1 199 ? 2.134 -10.729 1.242 1.00 98.56 199 VAL A N 1
ATOM 1448 C CA . VAL A 1 199 ? 2.485 -9.456 0.585 1.00 98.56 199 VAL A CA 1
ATOM 1449 C C . VAL A 1 199 ? 2.380 -9.584 -0.933 1.00 98.56 199 VAL A C 1
ATOM 1451 O O . VAL A 1 199 ? 3.055 -10.425 -1.528 1.00 98.56 199 VAL A O 1
ATOM 1454 N N . LEU A 1 200 ? 1.609 -8.691 -1.552 1.00 98.81 200 LEU A N 1
ATOM 1455 C CA . LEU A 1 200 ? 1.680 -8.405 -2.981 1.00 98.81 200 LEU A CA 1
ATOM 1456 C C . LEU A 1 200 ? 2.496 -7.132 -3.190 1.00 98.81 200 LEU A C 1
ATOM 1458 O O . LEU A 1 200 ? 2.153 -6.076 -2.655 1.00 98.81 200 LEU A O 1
ATOM 1462 N N . ILE A 1 201 ? 3.555 -7.232 -3.986 1.00 98.69 201 ILE A N 1
ATOM 1463 C CA . ILE A 1 201 ? 4.348 -6.094 -4.439 1.00 98.69 201 ILE A CA 1
ATOM 1464 C C . ILE A 1 201 ? 4.033 -5.830 -5.906 1.00 98.69 201 ILE A C 1
ATOM 1466 O O . ILE A 1 201 ? 4.009 -6.755 -6.716 1.00 98.69 201 ILE A O 1
ATOM 1470 N N . VAL A 1 202 ? 3.806 -4.567 -6.248 1.00 98.69 202 VAL A N 1
ATOM 1471 C CA . VAL A 1 202 ? 3.619 -4.112 -7.629 1.00 98.69 202 VAL A CA 1
ATOM 1472 C C . VAL A 1 202 ? 4.609 -2.994 -7.911 1.00 98.69 202 VAL A C 1
ATOM 1474 O O . VAL A 1 202 ? 4.743 -2.082 -7.103 1.00 98.69 202 VAL A O 1
ATOM 1477 N N . THR A 1 203 ? 5.309 -3.050 -9.036 1.00 98.38 203 THR A N 1
ATOM 1478 C CA . THR A 1 203 ? 6.240 -2.001 -9.484 1.00 98.38 203 THR A CA 1
ATOM 1479 C C . THR A 1 203 ? 6.370 -2.042 -11.008 1.00 98.38 203 THR A C 1
ATOM 1481 O O . THR A 1 203 ? 5.741 -2.883 -11.656 1.00 98.38 203 THR A O 1
ATOM 1484 N N . GLY A 1 204 ? 7.176 -1.159 -11.586 1.00 98.06 204 GLY A N 1
ATOM 1485 C CA . GLY A 1 204 ? 7.534 -1.197 -12.996 1.00 98.06 204 GLY A CA 1
ATOM 1486 C C . GLY A 1 204 ? 9.043 -1.213 -13.211 1.00 98.06 204 GLY A C 1
ATOM 1487 O O . GLY A 1 204 ? 9.823 -0.899 -12.315 1.00 98.06 204 GLY A O 1
ATOM 1488 N N . ASP A 1 205 ? 9.473 -1.614 -14.403 1.00 97.75 205 ASP A N 1
ATOM 1489 C CA . ASP A 1 205 ? 10.900 -1.672 -14.750 1.00 97.75 205 ASP A CA 1
ATOM 1490 C C . ASP A 1 205 ? 11.492 -0.311 -15.175 1.00 97.75 205 ASP A C 1
ATOM 1492 O O . ASP A 1 205 ? 12.698 -0.211 -15.406 1.00 97.75 205 ASP A O 1
ATOM 1496 N N . ALA A 1 206 ? 10.666 0.740 -15.215 1.00 97.38 206 ALA A N 1
ATOM 1497 C CA . ALA A 1 206 ? 11.064 2.135 -15.390 1.00 97.38 206 ALA A CA 1
ATOM 1498 C C . ALA A 1 206 ? 10.840 2.976 -14.114 1.00 97.38 206 ALA A C 1
ATOM 1500 O O . ALA A 1 206 ? 10.939 4.206 -14.149 1.00 97.38 206 ALA A O 1
ATOM 1501 N N . ASP A 1 207 ? 10.537 2.326 -12.986 1.00 97.00 207 ASP A N 1
ATOM 1502 C CA . ASP A 1 207 ? 10.243 2.961 -11.703 1.00 97.00 207 ASP A CA 1
ATOM 1503 C C . ASP A 1 207 ? 11.535 3.513 -11.082 1.00 97.00 207 ASP A C 1
ATOM 1505 O O . ASP A 1 207 ? 12.379 2.792 -10.550 1.00 97.00 207 ASP A O 1
ATOM 1509 N N . LEU A 1 208 ? 11.731 4.820 -11.248 1.00 94.44 208 LEU A N 1
ATOM 1510 C CA . LEU A 1 208 ? 12.872 5.569 -10.743 1.00 94.44 208 LEU A CA 1
ATOM 1511 C C . LEU A 1 208 ? 12.377 6.761 -9.929 1.00 94.44 208 LEU A C 1
ATOM 1513 O O . LEU A 1 208 ? 11.421 7.445 -10.301 1.00 94.44 208 LEU A O 1
ATOM 1517 N N . VAL A 1 209 ? 13.101 7.078 -8.858 1.00 89.06 209 VAL A N 1
ATOM 1518 C CA . VAL A 1 209 ? 12.834 8.242 -8.009 1.00 89.06 209 VAL A CA 1
ATOM 1519 C C . VAL A 1 209 ? 14.110 9.056 -7.917 1.00 89.06 209 VAL A C 1
ATOM 1521 O O . VAL A 1 209 ? 15.071 8.653 -7.261 1.00 89.06 209 VAL A O 1
ATOM 1524 N N . GLN A 1 210 ? 14.140 10.215 -8.575 1.00 84.12 210 GLN A N 1
ATOM 1525 C CA . GLN A 1 210 ? 15.337 11.050 -8.639 1.00 84.12 210 GLN A CA 1
ATOM 1526 C C . GLN A 1 210 ? 15.891 11.346 -7.234 1.00 84.12 210 GLN A C 1
ATOM 1528 O O . GLN A 1 210 ? 15.229 11.967 -6.406 1.00 84.12 210 GLN A O 1
ATOM 1533 N N . GLY A 1 211 ? 17.132 10.914 -6.989 1.00 81.38 211 GLY A N 1
ATOM 1534 C CA . GLY A 1 211 ? 17.831 11.100 -5.714 1.00 81.38 211 GLY A CA 1
ATOM 1535 C C . GLY A 1 211 ? 17.559 10.033 -4.646 1.00 81.38 211 GLY A C 1
ATOM 1536 O O . GLY A 1 211 ? 18.220 10.071 -3.613 1.00 81.38 211 GLY A O 1
ATOM 1537 N N . PHE A 1 212 ? 16.651 9.083 -4.891 1.00 81.38 212 PHE A N 1
ATOM 1538 C CA . PHE A 1 212 ? 16.291 8.026 -3.937 1.00 81.38 212 PHE A CA 1
ATOM 1539 C C . PHE A 1 212 ? 16.411 6.622 -4.533 1.00 81.38 212 PHE A C 1
ATOM 1541 O O . PHE A 1 212 ? 17.104 5.789 -3.961 1.00 81.38 212 PHE A O 1
ATOM 1548 N N . VAL A 1 213 ? 15.786 6.377 -5.687 1.00 87.38 213 VAL A N 1
ATOM 1549 C CA . VAL A 1 213 ? 15.817 5.087 -6.389 1.00 87.38 213 VAL A CA 1
ATOM 1550 C C . VAL A 1 213 ? 16.434 5.292 -7.764 1.00 87.38 213 VAL A C 1
ATOM 1552 O O . VAL A 1 213 ? 15.847 5.932 -8.638 1.00 87.38 213 VAL A O 1
ATOM 1555 N N . THR A 1 214 ? 17.649 4.775 -7.935 1.00 90.38 214 THR A N 1
ATOM 1556 C CA . THR A 1 214 ? 18.402 4.832 -9.199 1.00 90.38 214 THR A CA 1
ATOM 1557 C C . THR A 1 214 ? 18.402 3.508 -9.953 1.00 90.38 214 THR A C 1
ATOM 1559 O O . THR A 1 214 ? 18.857 3.464 -11.093 1.00 90.38 214 THR A O 1
ATOM 1562 N N . ASP A 1 215 ? 17.917 2.439 -9.323 1.00 93.56 215 ASP A N 1
ATOM 1563 C CA . ASP A 1 215 ? 17.759 1.119 -9.915 1.00 93.56 215 ASP A CA 1
ATOM 1564 C C . ASP A 1 215 ? 16.337 0.612 -9.624 1.00 93.56 215 ASP A C 1
ATOM 1566 O O . ASP A 1 215 ? 15.999 0.422 -8.454 1.00 93.56 215 ASP A O 1
ATOM 1570 N N . PRO A 1 216 ? 15.498 0.356 -10.644 1.00 94.19 216 PRO A N 1
ATOM 1571 C CA . PRO A 1 216 ? 14.123 -0.106 -10.435 1.00 94.19 216 PRO A CA 1
ATOM 1572 C C . PRO A 1 216 ? 14.062 -1.461 -9.710 1.00 94.19 216 PRO A C 1
ATOM 1574 O O . PRO A 1 216 ? 13.052 -1.825 -9.109 1.00 94.19 216 PRO A O 1
ATOM 1577 N N . ARG A 1 217 ? 15.158 -2.231 -9.700 1.00 93.75 217 ARG A N 1
ATOM 1578 C CA . ARG A 1 217 ? 15.222 -3.496 -8.958 1.00 93.75 217 ARG A CA 1
ATOM 1579 C C . ARG A 1 217 ? 15.183 -3.291 -7.447 1.00 93.75 217 ARG A C 1
ATOM 1581 O O . ARG A 1 217 ? 14.809 -4.226 -6.741 1.00 93.75 217 ARG A O 1
ATOM 1588 N N . ASP A 1 218 ? 15.488 -2.096 -6.943 1.00 93.00 218 ASP A N 1
ATOM 1589 C CA . ASP A 1 218 ? 15.430 -1.809 -5.509 1.00 93.00 218 ASP A CA 1
ATOM 1590 C C . ASP A 1 218 ? 14.005 -1.970 -4.956 1.00 93.00 218 ASP A C 1
ATOM 1592 O O . ASP A 1 218 ? 13.837 -2.428 -3.823 1.00 93.00 218 ASP A O 1
ATOM 1596 N N . HIS A 1 219 ? 12.967 -1.724 -5.769 1.00 94.75 219 HIS A N 1
ATOM 1597 C CA . HIS A 1 219 ? 11.558 -1.927 -5.403 1.00 94.75 219 HIS A CA 1
ATOM 1598 C C . HIS A 1 219 ? 11.236 -3.369 -4.964 1.00 94.75 219 HIS A C 1
ATOM 1600 O O . HIS A 1 219 ? 10.235 -3.606 -4.278 1.00 94.75 219 HIS A O 1
ATOM 1606 N N . ARG A 1 220 ? 12.093 -4.333 -5.326 1.00 95.00 220 ARG A N 1
ATOM 1607 C CA . ARG A 1 220 ? 11.961 -5.757 -5.000 1.00 95.00 220 ARG A CA 1
ATOM 1608 C C . ARG A 1 220 ? 12.468 -6.123 -3.611 1.00 95.00 220 ARG A C 1
ATOM 1610 O O . ARG A 1 220 ? 12.216 -7.240 -3.166 1.00 95.00 220 ARG A O 1
ATOM 1617 N N . ALA A 1 221 ? 13.147 -5.218 -2.903 1.00 93.44 221 ALA A N 1
ATOM 1618 C CA . ALA A 1 221 ? 13.844 -5.536 -1.655 1.00 93.44 221 ALA A CA 1
ATOM 1619 C C . ALA A 1 221 ? 12.963 -6.276 -0.628 1.00 93.44 221 ALA A C 1
ATOM 1621 O O . ALA A 1 221 ? 13.417 -7.230 0.005 1.00 93.44 221 ALA A O 1
ATOM 1622 N N . ALA A 1 222 ? 11.688 -5.891 -0.500 1.00 93.56 222 ALA A N 1
ATOM 1623 C CA . ALA A 1 222 ? 10.737 -6.577 0.375 1.00 93.56 222 ALA A CA 1
ATOM 1624 C C . ALA A 1 222 ? 10.402 -8.001 -0.102 1.00 93.56 222 ALA A C 1
ATOM 1626 O O . ALA A 1 222 ? 10.356 -8.922 0.709 1.00 93.56 222 ALA A O 1
ATOM 1627 N N . PHE A 1 223 ? 10.233 -8.215 -1.410 1.00 95.81 223 PHE A N 1
ATOM 1628 C CA . PHE A 1 223 ? 10.013 -9.547 -1.978 1.00 95.81 223 PHE A CA 1
ATOM 1629 C C . PHE A 1 223 ? 11.221 -10.452 -1.718 1.00 95.81 223 PHE A C 1
ATOM 1631 O O . PHE A 1 223 ? 11.073 -11.591 -1.279 1.00 95.81 223 PHE A O 1
ATOM 1638 N N . ASP A 1 224 ? 12.428 -9.940 -1.945 1.00 94.69 224 ASP A N 1
ATOM 1639 C CA . ASP A 1 224 ? 13.652 -10.736 -1.878 1.00 94.69 224 ASP A CA 1
ATOM 1640 C C . ASP A 1 224 ? 14.067 -11.069 -0.433 1.00 94.69 224 ASP A C 1
ATOM 1642 O O . ASP A 1 224 ? 14.517 -12.190 -0.161 1.00 94.69 224 ASP A O 1
ATOM 1646 N N . ALA A 1 225 ? 13.866 -10.147 0.513 1.00 93.69 225 ALA A N 1
ATOM 1647 C CA . ALA A 1 225 ? 14.340 -10.292 1.891 1.00 93.69 225 ALA A CA 1
ATOM 1648 C C . ALA A 1 225 ? 13.299 -10.834 2.892 1.00 93.69 225 ALA A C 1
ATOM 1650 O O . ALA A 1 225 ? 13.684 -11.273 3.978 1.00 93.69 225 ALA A O 1
ATOM 1651 N N . SER A 1 226 ? 11.999 -10.841 2.571 1.00 94.62 226 SER A N 1
ATOM 1652 C CA . SER A 1 226 ? 10.985 -11.426 3.463 1.00 94.62 226 SER A CA 1
ATOM 1653 C C . SER A 1 226 ? 11.032 -12.955 3.516 1.00 94.62 226 SER A C 1
ATOM 1655 O O . SER A 1 226 ? 11.414 -13.587 2.534 1.00 94.62 226 SER A O 1
ATOM 1657 N N . PRO A 1 227 ? 10.597 -13.607 4.610 1.00 94.25 227 PRO A N 1
ATOM 1658 C CA . PRO A 1 227 ? 10.418 -15.058 4.642 1.00 94.25 227 PRO A CA 1
ATOM 1659 C C . PRO A 1 227 ? 9.563 -15.572 3.471 1.00 94.25 227 PRO A C 1
ATOM 1661 O O . PRO A 1 227 ? 8.655 -14.880 3.002 1.00 94.25 227 PRO A O 1
ATOM 1664 N N . ARG A 1 228 ? 9.865 -16.788 2.992 1.00 94.19 228 ARG A N 1
ATOM 1665 C CA . ARG A 1 228 ? 9.056 -17.481 1.969 1.00 94.19 228 ARG A CA 1
ATOM 1666 C C . ARG A 1 228 ? 7.610 -17.686 2.446 1.00 94.19 228 ARG A C 1
ATOM 1668 O O . ARG A 1 228 ? 7.382 -17.759 3.652 1.00 94.19 228 ARG A O 1
ATOM 1675 N N . GLY A 1 229 ? 6.665 -17.809 1.516 1.00 93.12 229 GLY A N 1
ATOM 1676 C CA . GLY A 1 229 ? 5.245 -18.044 1.774 1.00 93.12 229 GLY A CA 1
ATOM 1677 C C . GLY A 1 229 ? 4.340 -17.307 0.783 1.00 93.12 229 GLY A C 1
ATOM 1678 O O . GLY A 1 229 ? 4.530 -17.345 -0.424 1.00 93.12 229 GLY A O 1
ATOM 1679 N N . ASP A 1 230 ? 3.336 -16.603 1.289 1.00 95.94 230 ASP A N 1
ATOM 1680 C CA . ASP A 1 230 ? 2.365 -15.884 0.456 1.00 95.94 230 ASP A CA 1
ATOM 1681 C C . ASP A 1 230 ? 2.929 -14.546 -0.058 1.00 95.94 230 ASP A C 1
ATOM 1683 O O . ASP A 1 230 ? 2.460 -13.460 0.288 1.00 95.94 230 ASP A O 1
ATOM 1687 N N . LYS A 1 231 ? 4.021 -14.605 -0.824 1.00 98.06 231 LYS A N 1
ATOM 1688 C CA . LYS A 1 231 ? 4.672 -13.439 -1.428 1.00 98.06 231 LYS A CA 1
ATOM 1689 C C . LYS A 1 231 ? 4.488 -13.481 -2.930 1.00 98.06 231 LYS A C 1
ATOM 1691 O O . LYS A 1 231 ? 4.839 -14.472 -3.569 1.00 98.06 231 LYS A O 1
ATOM 1696 N N . MET A 1 232 ? 4.008 -12.380 -3.486 1.00 98.62 232 MET A N 1
ATOM 1697 C CA . MET A 1 232 ? 3.819 -12.205 -4.917 1.00 98.62 232 MET A CA 1
ATOM 1698 C C . MET A 1 232 ? 4.417 -10.871 -5.357 1.00 98.62 232 MET A C 1
ATOM 1700 O O . MET A 1 232 ? 4.288 -9.871 -4.654 1.00 98.62 232 MET A O 1
ATOM 1704 N N . LEU A 1 233 ? 5.076 -10.858 -6.509 1.00 98.69 233 LEU A N 1
ATOM 1705 C CA . LEU A 1 233 ? 5.625 -9.659 -7.131 1.00 98.69 233 LEU A CA 1
ATOM 1706 C C . LEU A 1 233 ? 5.136 -9.569 -8.571 1.00 98.69 233 LEU A C 1
ATOM 1708 O O . LEU A 1 233 ? 5.240 -10.540 -9.317 1.00 98.69 233 LEU A O 1
ATOM 1712 N N . MET A 1 234 ? 4.635 -8.397 -8.946 1.00 98.75 234 MET A N 1
ATOM 1713 C CA . MET A 1 234 ? 4.307 -8.038 -10.319 1.00 98.75 234 MET A CA 1
ATOM 1714 C C . MET A 1 234 ? 5.200 -6.884 -10.770 1.00 98.75 234 MET A C 1
ATOM 1716 O O . MET A 1 234 ? 5.281 -5.862 -10.082 1.00 98.75 234 MET A O 1
ATOM 1720 N N . THR A 1 235 ? 5.849 -7.032 -11.922 1.00 98.69 235 THR A N 1
ATOM 1721 C CA . THR A 1 235 ? 6.617 -5.951 -12.554 1.00 98.69 235 THR A CA 1
ATOM 1722 C C . THR A 1 235 ? 6.051 -5.658 -13.934 1.00 98.69 235 THR A C 1
ATOM 1724 O O . THR A 1 235 ? 5.949 -6.563 -14.759 1.00 98.69 235 THR A O 1
ATOM 1727 N N . PHE A 1 236 ? 5.676 -4.402 -14.163 1.00 98.69 236 PHE A N 1
ATOM 1728 C CA . PHE A 1 236 ? 5.087 -3.916 -15.409 1.00 98.69 236 PHE A CA 1
ATOM 1729 C C . PHE A 1 236 ? 6.136 -3.194 -16.263 1.00 98.69 236 PHE A C 1
ATOM 1731 O O . PHE A 1 236 ? 6.838 -2.301 -15.783 1.00 98.69 236 PHE A O 1
ATOM 1738 N N . ALA A 1 237 ? 6.249 -3.578 -17.529 1.00 98.38 237 ALA A N 1
ATOM 1739 C CA . ALA A 1 237 ? 7.176 -2.978 -18.475 1.00 98.38 237 ALA A CA 1
ATOM 1740 C C . ALA A 1 237 ? 6.799 -1.518 -18.751 1.00 98.38 237 ALA A C 1
ATOM 1742 O O . ALA A 1 237 ? 5.647 -1.196 -19.024 1.00 98.38 237 ALA A O 1
ATOM 1743 N N . GLY A 1 238 ? 7.776 -0.619 -18.676 1.00 97.75 238 GLY A N 1
ATOM 1744 C CA . GLY A 1 238 ? 7.588 0.820 -18.830 1.00 97.75 238 GLY A CA 1
ATOM 1745 C C . GLY A 1 238 ? 6.865 1.504 -17.665 1.00 97.75 238 GLY A C 1
ATOM 1746 O O . GLY A 1 238 ? 6.706 2.723 -17.710 1.00 97.75 238 GLY A O 1
ATOM 1747 N N . GLY A 1 239 ? 6.445 0.770 -16.629 1.00 97.88 239 GLY A N 1
ATOM 1748 C CA . GLY A 1 239 ? 5.800 1.355 -15.456 1.00 97.88 239 GLY A CA 1
ATOM 1749 C C . GLY A 1 239 ? 6.767 2.253 -14.685 1.00 97.88 239 GLY A C 1
ATOM 1750 O O . GLY A 1 239 ? 7.841 1.806 -14.285 1.00 97.88 239 GLY A O 1
ATOM 1751 N N . ASP A 1 240 ? 6.390 3.516 -14.488 1.00 97.25 240 ASP A N 1
ATOM 1752 C CA . ASP A 1 240 ? 7.154 4.498 -13.717 1.00 97.25 240 ASP A CA 1
ATOM 1753 C C . ASP A 1 240 ? 6.665 4.587 -12.257 1.00 97.25 240 ASP A C 1
ATOM 1755 O O . ASP A 1 240 ? 5.740 3.889 -11.840 1.00 97.25 240 ASP A O 1
ATOM 1759 N N . HIS A 1 241 ? 7.241 5.493 -11.463 1.00 96.81 241 HIS A N 1
ATOM 1760 C CA . HIS A 1 241 ? 6.818 5.695 -10.071 1.00 96.81 241 HIS A CA 1
ATOM 1761 C C . HIS A 1 241 ? 5.372 6.200 -9.927 1.00 96.81 241 HIS A C 1
ATOM 1763 O O . HIS A 1 241 ? 4.795 6.178 -8.847 1.00 96.81 241 HIS A O 1
ATOM 1769 N N . GLY A 1 242 ? 4.778 6.721 -11.003 1.00 95.25 242 GLY A N 1
ATOM 1770 C CA . GLY A 1 242 ? 3.388 7.159 -11.058 1.00 95.25 242 GLY A CA 1
ATOM 1771 C C . GLY A 1 242 ? 2.416 6.069 -11.511 1.00 95.25 242 GLY A C 1
ATOM 1772 O O . GLY A 1 242 ? 1.214 6.358 -11.550 1.00 95.25 242 GLY A O 1
ATOM 1773 N N . PHE A 1 243 ? 2.900 4.853 -11.810 1.00 96.50 243 PHE A N 1
ATOM 1774 C CA . PHE A 1 243 ? 2.155 3.756 -12.445 1.00 96.50 243 PHE A CA 1
ATOM 1775 C C . PHE A 1 243 ? 0.766 3.532 -11.837 1.00 96.50 243 PHE A C 1
ATOM 1777 O O . PHE A 1 243 ? -0.235 3.443 -12.545 1.00 96.50 243 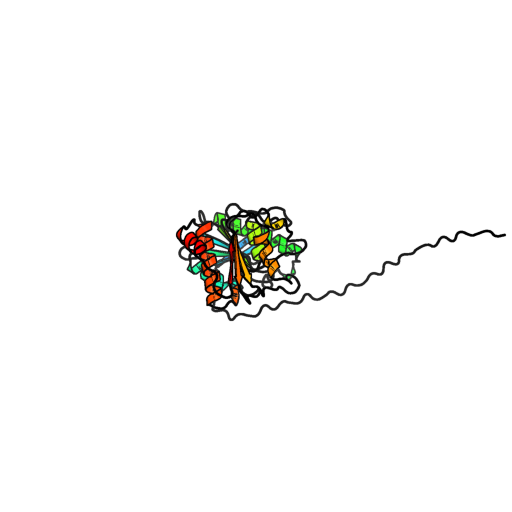PHE A O 1
ATOM 1784 N N . ILE A 1 244 ? 0.666 3.553 -10.506 1.00 96.75 244 ILE A N 1
ATOM 1785 C CA . ILE A 1 244 ? -0.596 3.385 -9.768 1.00 96.75 244 ILE A CA 1
ATOM 1786 C C . ILE A 1 244 ? -1.722 4.343 -10.209 1.00 96.75 244 ILE A C 1
ATOM 1788 O O . ILE A 1 244 ? -2.906 4.019 -10.088 1.00 96.75 244 ILE A O 1
ATOM 1792 N N . GLY A 1 245 ? -1.369 5.533 -10.701 1.00 93.44 245 GLY A N 1
ATOM 1793 C CA . GLY A 1 245 ? -2.302 6.547 -11.186 1.00 93.44 245 GLY A CA 1
ATOM 1794 C C . GLY A 1 245 ? -2.361 6.651 -12.710 1.00 93.44 245 GLY A C 1
ATOM 1795 O O . GLY A 1 245 ? -3.455 6.818 -13.257 1.00 93.44 245 GLY A O 1
ATOM 1796 N N . ASN A 1 246 ? -1.216 6.551 -13.393 1.00 95.06 246 ASN A N 1
ATOM 1797 C CA . ASN A 1 246 ? -1.081 6.834 -14.828 1.00 95.06 246 ASN A CA 1
ATOM 1798 C C . ASN A 1 246 ? -1.054 5.585 -15.733 1.00 95.06 246 ASN A C 1
ATOM 1800 O O . ASN A 1 246 ? -1.035 5.765 -16.949 1.00 95.06 246 ASN A O 1
ATOM 1804 N N . ALA A 1 247 ? -1.092 4.364 -15.181 1.00 96.62 247 ALA A N 1
ATOM 1805 C CA . ALA A 1 247 ? -1.127 3.130 -15.966 1.00 96.62 247 ALA A CA 1
ATOM 1806 C C . ALA A 1 247 ? -2.242 3.155 -17.018 1.00 96.62 247 ALA A C 1
ATOM 1808 O O . ALA A 1 247 ? -3.340 3.688 -16.776 1.00 96.62 247 ALA A O 1
ATOM 1809 N N . ASP A 1 248 ? -1.995 2.534 -18.170 1.00 96.38 248 ASP A N 1
ATOM 1810 C CA . ASP A 1 248 ? -3.045 2.352 -19.163 1.00 96.38 248 ASP A CA 1
ATOM 1811 C C . ASP A 1 248 ? -4.205 1.500 -18.594 1.00 96.38 248 ASP A C 1
ATOM 1813 O O . ASP A 1 248 ? -4.094 0.902 -17.516 1.00 96.38 248 ASP A O 1
ATOM 1817 N N . PRO A 1 249 ? -5.383 1.492 -19.241 1.00 97.31 249 PRO A N 1
ATOM 1818 C CA . PRO A 1 249 ? -6.541 0.786 -18.706 1.00 97.31 249 PRO A CA 1
ATOM 1819 C C . PRO A 1 249 ? -6.334 -0.717 -18.477 1.00 97.31 249 PRO A C 1
ATOM 1821 O O . PRO A 1 249 ? -6.888 -1.236 -17.510 1.00 97.31 249 PRO A O 1
ATOM 1824 N N . ALA A 1 250 ? -5.575 -1.408 -19.332 1.00 97.44 250 ALA A N 1
ATOM 1825 C CA . ALA A 1 250 ? -5.378 -2.852 -19.231 1.00 97.44 250 ALA A CA 1
ATOM 1826 C C . ALA A 1 250 ? -4.425 -3.193 -18.081 1.00 97.44 250 ALA A C 1
ATOM 1828 O O . ALA A 1 250 ? -4.747 -4.036 -17.242 1.00 97.44 250 ALA A O 1
ATOM 1829 N N . ASP A 1 251 ? -3.310 -2.473 -17.994 1.00 98.12 251 ASP A N 1
ATOM 1830 C CA . ASP A 1 251 ? -2.318 -2.635 -16.934 1.00 98.12 251 ASP A CA 1
ATOM 1831 C C . ASP A 1 251 ? -2.880 -2.268 -15.559 1.00 98.12 251 ASP A C 1
ATOM 1833 O O . ASP A 1 251 ? -2.705 -2.999 -14.579 1.00 98.12 251 ASP A O 1
ATOM 1837 N N . PHE A 1 252 ? -3.637 -1.170 -15.487 1.00 98.56 252 PHE A N 1
ATOM 1838 C CA . PHE A 1 252 ? -4.336 -0.799 -14.264 1.00 98.56 252 PHE A CA 1
ATOM 1839 C C . PHE A 1 252 ? -5.361 -1.854 -13.848 1.00 98.56 252 PHE A C 1
ATOM 1841 O O . PHE A 1 252 ? -5.428 -2.180 -12.665 1.00 98.56 252 PHE A O 1
ATOM 1848 N N . GLU A 1 253 ? -6.166 -2.376 -14.781 1.00 98.31 253 GLU A N 1
ATOM 1849 C CA . GLU A 1 253 ? -7.153 -3.413 -14.461 1.00 98.31 253 GLU A CA 1
ATOM 1850 C C . GLU A 1 253 ? -6.462 -4.670 -13.940 1.00 98.31 253 GLU A C 1
ATOM 1852 O O . GLU A 1 253 ? -6.873 -5.204 -12.913 1.00 98.31 253 GLU A O 1
ATOM 1857 N N . LEU A 1 254 ? -5.380 -5.110 -14.589 1.00 98.69 254 LEU A N 1
ATOM 1858 C CA . LEU A 1 254 ? -4.613 -6.268 -14.147 1.00 98.69 254 LEU A CA 1
ATOM 1859 C C . LEU A 1 254 ? -4.050 -6.065 -12.736 1.00 98.69 254 LEU A C 1
ATOM 1861 O O . LEU A 1 254 ? -4.235 -6.928 -11.874 1.00 98.69 254 LEU A O 1
ATOM 1865 N N . MET A 1 255 ? -3.393 -4.928 -12.480 1.00 98.69 255 MET A N 1
ATOM 1866 C CA . MET A 1 255 ? -2.902 -4.574 -11.147 1.00 98.69 255 MET A CA 1
ATOM 1867 C C . MET A 1 255 ? -4.056 -4.582 -10.137 1.00 98.69 255 MET A C 1
ATOM 1869 O O . MET A 1 255 ? -4.007 -5.297 -9.137 1.00 98.69 255 MET A O 1
ATOM 1873 N N . ALA A 1 256 ? -5.103 -3.798 -10.386 1.00 98.81 256 ALA A N 1
ATOM 1874 C CA . ALA A 1 256 ? -6.176 -3.562 -9.432 1.00 98.81 256 ALA A CA 1
ATOM 1875 C C . ALA A 1 256 ? -6.988 -4.838 -9.147 1.00 98.81 256 ALA A C 1
ATOM 1877 O O . ALA A 1 256 ? -7.241 -5.150 -7.979 1.00 98.81 256 ALA A O 1
ATOM 1878 N N . ALA A 1 257 ? -7.321 -5.633 -10.167 1.00 98.81 257 ALA A N 1
ATOM 1879 C CA . ALA A 1 257 ? -7.983 -6.925 -9.999 1.00 98.81 257 ALA A CA 1
ATOM 1880 C C . ALA A 1 257 ? -7.122 -7.896 -9.180 1.00 98.81 257 ALA A C 1
ATOM 1882 O O . ALA A 1 257 ? -7.626 -8.529 -8.250 1.00 98.81 257 ALA A O 1
ATOM 1883 N N . THR A 1 258 ? -5.812 -7.943 -9.447 1.00 98.88 258 THR A N 1
ATOM 1884 C CA . THR A 1 258 ? -4.890 -8.803 -8.693 1.00 98.88 258 THR A CA 1
ATOM 1885 C C . THR A 1 258 ? -4.798 -8.378 -7.229 1.00 98.88 258 THR A C 1
ATOM 1887 O O . THR A 1 258 ? -4.818 -9.238 -6.353 1.00 98.88 258 THR A O 1
ATOM 1890 N N . THR A 1 259 ? -4.788 -7.071 -6.923 1.00 98.88 259 THR A N 1
ATOM 1891 C CA . THR A 1 259 ? -4.841 -6.616 -5.519 1.00 98.88 259 THR A CA 1
ATOM 1892 C C . THR A 1 259 ? -6.113 -7.088 -4.817 1.00 98.88 259 THR A C 1
ATOM 1894 O O . THR A 1 259 ? -6.051 -7.520 -3.669 1.00 98.88 259 THR A O 1
ATOM 1897 N N . VAL A 1 260 ? -7.262 -7.059 -5.498 1.00 98.88 260 VAL A N 1
ATOM 1898 C CA . VAL A 1 260 ? -8.537 -7.510 -4.930 1.00 98.88 260 VAL A CA 1
ATOM 1899 C C . VAL A 1 260 ? -8.521 -9.007 -4.665 1.00 98.88 260 VAL A C 1
ATOM 1901 O O . VAL A 1 260 ? -8.894 -9.426 -3.570 1.00 98.88 260 VAL A O 1
ATOM 1904 N N . ASP A 1 261 ? -8.065 -9.808 -5.623 1.00 98.88 261 ASP A N 1
ATOM 1905 C CA . ASP A 1 261 ? -7.974 -11.253 -5.436 1.00 98.88 261 ASP A CA 1
ATOM 1906 C C . ASP A 1 261 ? -6.976 -11.615 -4.333 1.00 98.88 261 ASP A C 1
ATOM 1908 O O . ASP A 1 261 ? -7.291 -12.447 -3.484 1.00 98.88 261 ASP A O 1
ATOM 1912 N N . PHE A 1 262 ? -5.839 -10.919 -4.253 1.00 98.88 262 PHE A N 1
ATOM 1913 C CA . PHE A 1 262 ? -4.864 -11.088 -3.176 1.00 98.88 262 PHE A CA 1
ATOM 1914 C C . PHE A 1 262 ? -5.467 -10.794 -1.799 1.00 98.88 262 PHE A C 1
ATOM 1916 O O . PHE A 1 262 ? -5.358 -11.600 -0.874 1.00 98.88 262 PHE A O 1
ATOM 1923 N N . MET A 1 263 ? -6.169 -9.666 -1.658 1.00 98.75 263 MET A N 1
ATOM 1924 C CA . MET A 1 263 ? -6.842 -9.314 -0.406 1.00 98.75 263 MET A CA 1
ATOM 1925 C C . MET A 1 263 ? -7.942 -10.318 -0.047 1.00 98.75 263 MET A C 1
ATOM 1927 O O . MET A 1 263 ? -8.048 -10.712 1.111 1.00 98.75 263 MET A O 1
ATOM 1931 N N . ARG A 1 264 ? -8.746 -10.781 -1.010 1.00 98.75 264 ARG A N 1
ATOM 1932 C CA . ARG A 1 264 ? -9.797 -11.777 -0.746 1.00 98.75 264 ARG A CA 1
ATOM 1933 C C . ARG A 1 264 ? -9.217 -13.128 -0.337 1.00 98.75 264 ARG A C 1
ATOM 1935 O O . ARG A 1 264 ? -9.676 -13.705 0.647 1.00 98.75 264 ARG A O 1
ATOM 1942 N N . ALA A 1 265 ? -8.192 -13.604 -1.035 1.00 98.69 265 ALA A N 1
ATOM 1943 C CA . ALA A 1 265 ? -7.547 -14.873 -0.725 1.00 98.69 265 ALA A CA 1
ATOM 1944 C C . ALA A 1 265 ? -6.962 -14.868 0.696 1.00 98.69 265 ALA A C 1
ATOM 1946 O O . ALA A 1 265 ? -7.284 -15.732 1.509 1.00 98.69 265 ALA A O 1
ATOM 1947 N N . HIS A 1 266 ? -6.175 -13.844 1.030 1.00 98.31 266 HIS A N 1
ATOM 1948 C CA . HIS A 1 266 ? -5.379 -13.843 2.257 1.00 98.31 266 HIS A CA 1
ATOM 1949 C C . HIS A 1 266 ? -6.066 -13.198 3.467 1.00 98.31 266 HIS A C 1
ATOM 1951 O O . HIS A 1 266 ? -5.840 -13.628 4.597 1.00 98.31 266 HIS A O 1
ATOM 1957 N N . ALA A 1 267 ? -6.916 -12.186 3.265 1.00 97.62 267 ALA A N 1
ATOM 1958 C CA . ALA A 1 267 ? -7.614 -11.518 4.365 1.00 97.62 267 ALA A CA 1
ATOM 1959 C C . ALA A 1 267 ? -8.991 -12.128 4.666 1.00 97.62 267 ALA A C 1
ATOM 1961 O O . ALA A 1 267 ? -9.427 -12.083 5.816 1.00 97.62 267 ALA A O 1
ATOM 1962 N N . LEU A 1 268 ? -9.663 -12.702 3.659 1.00 97.62 268 LEU A N 1
ATOM 1963 C CA . LEU A 1 268 ? -11.010 -13.275 3.793 1.00 97.62 268 LEU A CA 1
ATOM 1964 C C . LEU A 1 268 ? -11.047 -14.805 3.657 1.00 97.62 268 LEU A C 1
ATOM 1966 O O . LEU A 1 268 ? -12.086 -15.401 3.935 1.00 97.62 268 LEU A O 1
ATOM 1970 N N . GLY A 1 269 ? -9.947 -15.451 3.255 1.00 97.94 269 GLY A N 1
ATOM 1971 C CA . GLY A 1 269 ? -9.915 -16.899 3.033 1.00 97.94 269 GLY A CA 1
ATOM 1972 C C . GLY A 1 269 ? -10.723 -17.346 1.809 1.00 97.94 269 GLY A C 1
ATOM 1973 O O . GLY A 1 269 ? -11.229 -18.468 1.782 1.00 97.94 269 GLY A O 1
ATOM 1974 N N . ASP A 1 270 ? -10.896 -16.474 0.812 1.00 98.62 270 ASP A N 1
ATOM 1975 C CA . ASP A 1 270 ? -11.655 -16.776 -0.403 1.00 98.62 270 ASP A CA 1
ATOM 1976 C C . ASP A 1 270 ? -10.872 -17.738 -1.316 1.00 98.62 270 ASP A C 1
ATOM 1978 O O . ASP A 1 270 ? -9.945 -17.350 -2.032 1.00 98.62 270 ASP A O 1
ATOM 1982 N N . ALA A 1 271 ? -11.285 -19.008 -1.324 1.00 98.56 271 ALA A N 1
ATOM 1983 C CA . ALA A 1 271 ? -10.672 -20.052 -2.142 1.00 98.56 271 ALA A CA 1
ATOM 1984 C C . ALA A 1 271 ? -10.809 -19.807 -3.656 1.00 98.56 271 ALA A C 1
ATOM 1986 O O . ALA A 1 271 ? -9.950 -20.232 -4.427 1.00 98.56 271 ALA A O 1
ATOM 1987 N N . ALA A 1 272 ? -11.863 -19.118 -4.106 1.00 98.62 272 ALA A N 1
ATOM 1988 C CA . ALA A 1 272 ? -12.021 -18.786 -5.518 1.00 98.62 272 ALA A CA 1
ATOM 1989 C C . ALA A 1 272 ? -11.060 -17.663 -5.929 1.00 98.62 272 ALA A C 1
ATOM 1991 O O . ALA A 1 272 ? -10.543 -17.684 -7.045 1.00 98.62 272 ALA A O 1
ATOM 1992 N N . ALA A 1 273 ? -10.804 -16.700 -5.039 1.00 98.69 273 ALA A N 1
ATOM 1993 C CA . ALA A 1 273 ? -9.769 -1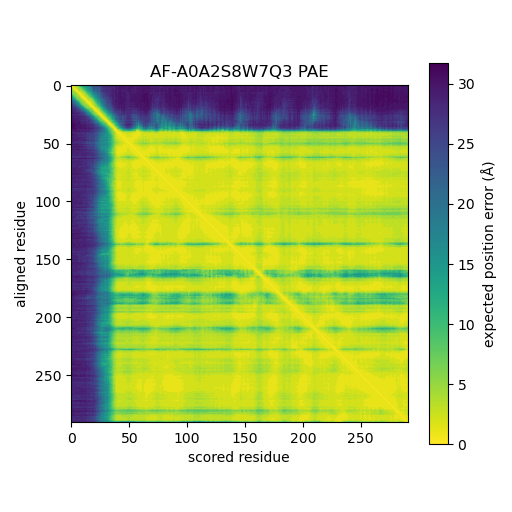5.691 -5.246 1.00 98.69 273 ALA A CA 1
ATOM 1994 C C . ALA A 1 273 ? -8.369 -16.316 -5.275 1.00 98.69 273 ALA A C 1
ATOM 1996 O O . ALA A 1 273 ? -7.606 -16.031 -6.195 1.00 98.69 273 ALA A O 1
ATOM 1997 N N . GLN A 1 274 ? -8.074 -17.244 -4.358 1.00 98.62 274 GLN A N 1
ATOM 1998 C CA . GLN A 1 274 ? -6.821 -18.003 -4.389 1.00 98.62 274 GLN A CA 1
ATOM 1999 C C . GLN A 1 274 ? -6.650 -18.749 -5.720 1.00 98.62 274 GLN A C 1
ATOM 2001 O O . GLN A 1 274 ? -5.617 -18.621 -6.367 1.00 98.62 274 GLN A O 1
ATOM 2006 N N . ALA A 1 275 ? -7.690 -19.444 -6.193 1.00 98.56 275 ALA A N 1
ATOM 2007 C CA . ALA A 1 275 ? -7.638 -20.153 -7.470 1.00 98.56 275 ALA A CA 1
ATOM 2008 C C . ALA A 1 275 ? -7.377 -19.217 -8.668 1.00 98.56 275 ALA A C 1
ATOM 2010 O O . ALA A 1 275 ? -6.679 -19.605 -9.605 1.00 98.56 275 ALA A O 1
ATOM 2011 N N . ARG A 1 276 ? -7.902 -17.981 -8.646 1.00 98.56 276 ARG A N 1
ATOM 2012 C CA . ARG A 1 276 ? -7.593 -16.969 -9.671 1.00 98.56 276 ARG A CA 1
ATOM 2013 C C . ARG A 1 276 ? -6.135 -16.515 -9.605 1.00 98.56 276 ARG A C 1
ATOM 2015 O O . ARG A 1 276 ? -5.508 -16.415 -10.654 1.00 98.56 276 ARG A O 1
ATOM 2022 N N . LEU A 1 277 ? -5.579 -16.303 -8.410 1.00 98.31 277 LEU A N 1
ATOM 2023 C CA . LEU A 1 277 ? -4.159 -15.963 -8.236 1.00 98.31 277 LEU A CA 1
ATOM 2024 C C . LEU A 1 277 ? -3.236 -17.093 -8.694 1.00 98.31 277 LEU A C 1
ATOM 2026 O O . LEU A 1 277 ? -2.223 -16.823 -9.338 1.00 98.31 277 LEU A O 1
ATOM 2030 N N . ASP A 1 278 ? -3.584 -18.343 -8.390 1.00 97.38 278 ASP A N 1
ATOM 2031 C CA . ASP A 1 278 ? -2.813 -19.524 -8.787 1.00 97.38 278 ASP A CA 1
ATOM 2032 C C . ASP A 1 278 ? -2.833 -19.716 -10.309 1.00 97.38 278 ASP A C 1
ATOM 2034 O O . ASP A 1 278 ? -1.819 -20.069 -10.910 1.00 97.38 278 ASP A O 1
ATOM 2038 N N . ALA A 1 279 ? -3.974 -19.433 -10.945 1.00 97.75 279 ALA A N 1
ATOM 2039 C CA . ALA A 1 279 ? -4.141 -19.507 -12.393 1.00 97.75 279 ALA A CA 1
ATOM 2040 C C . ALA A 1 279 ? -3.609 -18.273 -13.145 1.00 97.75 279 ALA A C 1
ATOM 2042 O O . ALA A 1 279 ? -3.533 -18.305 -14.375 1.00 97.75 279 ALA A O 1
ATOM 2043 N N . LEU A 1 280 ? -3.255 -17.186 -12.448 1.00 98.06 280 LEU A N 1
ATOM 2044 C CA . LEU A 1 280 ? -2.839 -15.940 -13.086 1.00 98.06 280 LEU A CA 1
ATOM 2045 C C . LEU A 1 280 ? -1.494 -16.107 -13.804 1.00 98.06 280 LEU A C 1
ATOM 2047 O O . LEU A 1 280 ? -0.436 -16.249 -13.178 1.00 98.06 280 LEU A O 1
ATOM 2051 N N . THR A 1 281 ? -1.546 -16.024 -15.130 1.00 95.94 281 THR A N 1
ATOM 2052 C CA . THR A 1 281 ? -0.382 -15.990 -16.017 1.00 95.94 281 THR A CA 1
ATOM 2053 C C . THR A 1 281 ? -0.017 -14.556 -16.366 1.00 95.94 281 THR A C 1
ATOM 2055 O O . THR A 1 281 ? -0.901 -13.728 -16.578 1.00 95.94 281 THR A O 1
ATOM 2058 N N . ALA A 1 282 ? 1.279 -14.274 -16.476 1.00 94.38 282 ALA A N 1
ATOM 2059 C CA . ALA A 1 282 ? 1.751 -12.949 -16.848 1.00 94.38 282 ALA A CA 1
ATOM 2060 C C . ALA A 1 282 ? 1.457 -12.668 -18.338 1.00 94.38 282 ALA A C 1
ATOM 2062 O O . ALA A 1 282 ? 1.876 -13.468 -19.183 1.00 94.38 282 ALA A O 1
ATOM 2063 N N . PRO A 1 283 ? 0.723 -11.593 -18.681 1.00 96.38 283 PRO A N 1
ATOM 2064 C CA . PRO A 1 283 ? 0.596 -11.157 -20.068 1.00 96.38 283 PRO A CA 1
ATOM 2065 C C . PRO A 1 283 ? 1.914 -10.571 -20.593 1.00 96.38 283 PRO A C 1
ATOM 2067 O O . PRO A 1 283 ? 2.882 -10.395 -19.852 1.00 96.38 283 PRO A O 1
ATOM 2070 N N . GLU A 1 284 ? 1.955 -10.273 -21.894 1.00 96.44 284 GLU A N 1
ATOM 2071 C CA . GLU A 1 284 ? 3.091 -9.575 -22.501 1.00 96.44 284 GLU A CA 1
ATOM 2072 C C . GLU A 1 284 ? 3.371 -8.256 -21.765 1.00 96.44 284 GLU A C 1
ATOM 2074 O O . GLU A 1 284 ? 2.446 -7.526 -21.422 1.00 96.44 284 GLU A O 1
ATOM 2079 N N . GLY A 1 285 ? 4.649 -7.974 -21.500 1.00 97.06 285 GLY A N 1
ATOM 2080 C CA . GLY A 1 285 ? 5.058 -6.776 -20.765 1.00 97.06 285 GLY A CA 1
ATOM 2081 C C . GLY A 1 285 ? 4.897 -6.870 -19.246 1.00 97.06 285 GLY A C 1
ATOM 2082 O O . GLY A 1 285 ? 5.205 -5.907 -18.559 1.00 97.06 285 GLY A O 1
ATOM 2083 N N . VAL A 1 286 ? 4.478 -8.009 -18.691 1.00 98.44 286 VAL A N 1
ATOM 2084 C CA . VAL A 1 286 ? 4.365 -8.191 -17.239 1.00 98.44 286 VAL A CA 1
ATOM 2085 C C . VAL A 1 286 ? 5.172 -9.406 -16.804 1.00 98.44 286 VAL A C 1
ATOM 2087 O O . VAL A 1 286 ? 5.199 -10.433 -17.480 1.00 98.44 286 VAL A O 1
ATOM 2090 N N . THR A 1 287 ? 5.822 -9.318 -15.648 1.00 98.56 287 THR A N 1
ATOM 2091 C CA . THR A 1 287 ? 6.367 -10.486 -14.949 1.00 98.56 287 THR A CA 1
ATOM 2092 C C . THR A 1 287 ? 5.594 -10.728 -13.662 1.00 98.56 287 THR A C 1
ATOM 2094 O O . THR A 1 287 ? 5.125 -9.792 -13.015 1.00 98.56 287 THR A O 1
ATOM 2097 N N . ILE A 1 288 ? 5.435 -12.004 -13.301 1.00 98.56 288 ILE A N 1
ATOM 2098 C CA . ILE A 1 288 ? 4.794 -12.419 -12.053 1.00 98.56 288 ILE A CA 1
ATOM 2099 C C . ILE A 1 288 ? 5.679 -13.457 -11.371 1.00 98.56 288 ILE A C 1
ATOM 2101 O O . ILE A 1 288 ? 5.952 -14.519 -11.931 1.00 98.56 288 ILE A O 1
ATOM 2105 N N . GLU A 1 289 ? 6.075 -13.174 -10.136 1.00 98.31 289 GLU A N 1
ATOM 2106 C CA . GLU A 1 289 ? 6.899 -14.049 -9.304 1.00 98.31 289 GLU A CA 1
ATOM 2107 C C . GLU A 1 289 ? 6.189 -14.379 -7.990 1.00 98.31 289 GLU A C 1
ATOM 2109 O O . GLU A 1 289 ? 5.437 -13.568 -7.452 1.00 98.31 289 GLU A O 1
ATOM 2114 N N . ARG A 1 290 ? 6.425 -15.589 -7.472 1.00 97.12 290 ARG A N 1
ATOM 2115 C CA . ARG A 1 290 ? 5.846 -16.105 -6.221 1.00 97.12 290 ARG A CA 1
ATOM 2116 C C . ARG A 1 290 ? 6.920 -16.875 -5.447 1.00 97.12 290 ARG A C 1
ATOM 2118 O O . ARG A 1 290 ? 7.758 -17.514 -6.089 1.00 97.12 290 ARG A O 1
ATOM 2125 N N . ARG A 1 291 ? 6.942 -16.831 -4.108 1.00 93.12 291 ARG A N 1
ATOM 2126 C CA . ARG A 1 291 ? 8.017 -17.491 -3.328 1.00 93.12 291 ARG A CA 1
ATOM 2127 C C . ARG A 1 291 ? 7.626 -18.088 -1.989 1.00 93.12 291 ARG A C 1
ATOM 2129 O O . ARG A 1 291 ? 7.088 -17.344 -1.160 1.00 93.12 291 ARG A O 1
#

Sequence (291 aa):
MGNIMIRRIALTSVLALSLGSVAASPVLAQAAVTATAATPATHVALQAPDGRAIDLSVWAAADEQAVIVFSHGWNSDPARYHRIIKYWTDRGFTVIAPMHTDSLQHPRHAEGDQRSFVMSRIVDMAVVRGYAQATYLAKPMIAAGHSFGSFDSLMSAGAVSVAGPLGDPAVKAVIAISTPGVVPGLVSPSTYATVAAPVLIVTGDADLVQGFVTDPRDHRAAFDASPRGDKMLMTFAGGDHGFIGNADPADFELMAATTVDFMRAHALGDAAAQARLDALTAPEGVTIERR

Nearest PDB structures (foldseek):
  8x6v-assembly1_B  TM=6.837E-01  e=3.710E-11  Pseudomonas
  7cqb-assembly1_A  TM=6.786E-01  e=4.466E-11  Piscinibacter sakaiensis
  1ufo-assembly3_F  TM=6.607E-01  e=3.035E-10  Thermus thermophilus
  1mtz-assembly1_A  TM=6.617E-01  e=2.030E-08  Thermoplasma acidophilum
  2xt0-assembly1_A  TM=6.293E-01  e=1.380E-07  Plesiocystis pacifica

Radius of gyration: 22.77 Å; Cα contacts (8 Å, |Δi|>4): 570; chains: 1; bounding box: 104×48×44 Å

Foldseek 3Di:
DDDDDDDDDDDDDDDDDDPDDDDDDDDDDDDDDDDPDFPFFDWDWDAFPVRDTWTKTKDAAPQAQAEEEEEEAFQAAPVLLRVLCVLQSPVRYIYIYTGFLRHPPHPNVVVDDPVRRVVRLLRNSVRVVVVCCVPVPPHAYAYEYAAVSLVSRLQQQFFQFPVGTHYDPSHFEYERELYLFDAPPGDDLRRQAGRPHAYEYEYEQAAADVPRRPGSCSSCSNVVRYDADNYKYKYAYPGYSCCSNPPDPVSNCVSSLLVSLSCCCGRVVDPVSVVCNVPDDADPRMDMDHD

Secondary structure (DSSP, 8-state):
----------------------PPPP--------PPPPPPPEEEEEE-TTS-EEEEEEE--TT--EEEEEEPPTT--GGGGHHHHHHHHTTTEEEEEE--TTSTTSTTGGG--HHHHHHHHHHHHHHHHHHHHHHSTTPPEEEEEETHHHHHHHHTEEEEETTEEEE-TTEEEEEEES-----TTT--TTTTTT--S-EEEEEETT--BTTTBSSGGGGGHHHHHSPSSSEEEEEETT--TTHHHH--HHHHHHHHHHHHHHHHHHHH--HHHHHHHHH-PPPTTEEEEE-

Mean predicted aligned error: 8.24 Å

Solvent-accessible surface area (backbone atoms only — not comparable to full-atom values): 16057 Å² total; per-residue (Å²): 140,81,89,84,77,86,80,84,82,82,84,81,83,79,83,77,85,74,82,77,77,79,75,79,77,80,81,81,79,74,82,84,73,87,75,73,84,58,84,79,59,48,79,46,83,44,73,45,98,89,70,47,76,36,50,28,37,35,42,77,20,90,63,66,65,30,38,31,49,38,31,43,33,78,52,39,52,54,74,77,47,37,69,54,53,50,56,39,20,79,70,16,28,21,39,37,26,53,56,48,57,54,9,75,81,33,96,60,29,89,80,56,52,75,68,55,30,56,55,48,45,57,50,48,53,53,50,52,50,53,49,44,60,72,69,46,67,95,41,40,30,31,26,23,18,31,24,51,10,11,48,56,20,42,27,41,36,21,14,37,46,94,90,40,74,31,62,39,92,63,43,35,26,31,43,27,31,43,31,56,35,66,36,88,96,62,38,56,79,65,20,24,51,54,26,72,52,34,35,43,36,39,44,17,71,50,23,53,38,94,96,65,31,93,50,37,70,34,46,43,50,56,73,73,37,22,56,76,53,61,37,38,40,37,38,31,63,76,23,36,71,55,31,86,73,71,43,54,74,66,60,40,47,54,54,53,52,49,52,50,30,50,44,34,25,57,44,69,65,32,65,70,30,40,53,48,60,72,66,61,72,63,55,93,62,39,47,71,49,73,70